Protein AF-A0A6A4LFA3-F1 (afdb_monomer)

Sequence (339 aa):
VVEGQLKLLSGRNQEDSSERALLRMGYGALGLQPNAHPVSSVSRGCQSGIAQRHGVMLREGSFLLLVARACVASGLLDVLRGRLDAGDLNNHESLVKAIKQVDVVISTTGKTSTDGSSPLLDQFKLIAAIKEAGNIKRFFPSEFGNDVDRVNAVEPAKTAYAMKAQLRRAIEAEGIPYTFVSSNYFAGYNLPHFGQPELSAPPREKAIILGDGNPKAVFVAEHDIGTYTIKAVDDPRTLNKILYMRPPKNMYSLNELVSLWEKKIGKTLERIYVPEDQVLKQIQESPIPIKITLAICHSVYVMGDQTNFEIEPSFGVEASELYPDVKYTTVDEYLDRFV

InterPro domains:
  IPR008030 NmrA-like domain [PF05368] (86-335)
  IPR036291 NAD(P)-binding domain superfamily [SSF51735] (86-303)
  IPR045312 Phenylcoumaran benzylic ether reductase-like [cd05259] (87-334)
  IPR050608 NmrA-type oxidoreductase, Isoflavone reductase subfamily [PTHR43349] (86-339)

Solvent-accessible surface area (backbone atoms only — not comparable to full-atom values): 20007 Å² total; per-residue (Å²): 143,79,90,85,84,89,83,89,83,90,78,91,81,92,81,89,58,85,52,82,67,82,55,78,80,64,92,46,32,73,95,76,72,99,74,76,73,82,85,83,75,84,92,78,87,85,84,84,45,66,89,79,59,72,44,78,54,82,57,96,73,81,50,51,44,43,43,30,40,87,75,85,84,82,91,70,82,82,63,54,86,78,68,70,63,79,51,43,86,90,36,60,69,39,33,22,60,32,51,60,72,29,35,33,44,38,40,56,50,33,67,53,50,99,81,76,54,55,41,67,61,52,48,55,50,49,52,56,26,49,60,73,42,67,55,61,69,27,36,28,61,63,55,70,16,68,50,53,90,55,62,80,44,44,71,59,33,32,61,59,30,51,55,51,41,52,49,52,53,52,41,56,75,68,69,52,42,26,34,45,40,23,38,34,38,46,29,86,76,32,62,38,27,67,73,40,88,90,47,87,47,61,72,87,58,55,42,74,29,51,30,91,14,66,34,38,36,37,47,32,38,62,62,46,52,30,40,55,53,59,64,42,64,84,37,73,88,38,58,71,19,33,40,32,48,68,52,78,79,23,59,37,19,53,56,52,48,49,53,54,46,24,63,71,69,75,45,86,56,51,76,45,70,39,50,56,73,56,50,54,48,48,30,71,73,41,55,88,64,60,14,42,55,46,17,47,42,40,21,29,36,56,65,10,38,71,58,74,66,82,84,45,80,91,54,26,47,50,42,51,77,77,41,70,84,64,85,66,71,38,53,70,68,58,53,62,81,74,107

Mean predicted aligned error: 11.58 Å

Organism: NCBI:txid262921

pLDDT: mean 75.2, std 29.02, range [20.23, 98.88]

Foldseek 3Di:
DDDDDDDDDDDDDDDDDDDADFPPLDPQDPPDDPDPDPPDDDDDDDDDDDDQAWQWQDDPFRWTKIFGADDDDDDDPPPRVPPAQHADLVDLVSLLSRLLRHAEIAGQHYQDDPPPDGSLVSVVSVLVSNLVNVRHPEYEHNAAAFQLVQWPFDPPLVVVSVSVVVSLVSCVVSVPWYFYEHEHAACCVQVQDVLDSPGRGHDDAEDEAEAPQPQKGFYFHPSLSVRLVVVLGPDPLRTQAYEYARDPLRIGGRVRSQVLLCVVVVHHYHYHYQHLVRLVVCLVPDDPPSSVSSRSCCRCRVVSSSNPDDDDSVHHDYSCVVCVVDPTQGSSNSNNVRD

Structure (mmCIF, N/CA/C/O backbone):
data_AF-A0A6A4LFA3-F1
#
_entry.id   AF-A0A6A4LFA3-F1
#
loop_
_atom_site.group_PDB
_atom_site.id
_atom_site.type_symbol
_atom_site.label_atom_id
_atom_site.label_alt_id
_atom_site.label_comp_id
_atom_site.label_asym_id
_atom_site.label_entity_id
_atom_site.label_seq_id
_atom_site.pdbx_PDB_ins_code
_atom_site.Cartn_x
_atom_site.Cartn_y
_atom_site.Cartn_z
_atom_site.occupancy
_atom_site.B_iso_or_equiv
_atom_site.auth_seq_id
_atom_site.auth_comp_id
_atom_site.auth_asym_id
_atom_site.auth_atom_id
_atom_site.pdbx_PDB_model_num
ATOM 1 N N . VAL A 1 1 ? 33.230 -42.253 -7.460 1.00 27.55 1 VAL A N 1
ATOM 2 C CA . VAL A 1 1 ? 32.943 -43.706 -7.443 1.00 27.55 1 VAL A CA 1
ATOM 3 C C . VAL A 1 1 ? 31.657 -43.857 -6.636 1.00 27.55 1 VAL A C 1
ATOM 5 O O . VAL A 1 1 ? 31.743 -43.662 -5.439 1.00 27.55 1 VAL A O 1
ATOM 8 N N . VAL A 1 2 ? 30.423 -44.011 -7.120 1.00 23.30 2 VAL A N 1
ATOM 9 C CA . VAL A 1 2 ? 29.738 -44.410 -8.373 1.00 23.30 2 VAL A CA 1
ATOM 10 C C . VAL A 1 2 ? 28.270 -43.944 -8.143 1.00 23.30 2 VAL A C 1
ATOM 12 O O . VAL A 1 2 ? 27.771 -44.121 -7.038 1.00 23.30 2 VAL A O 1
ATOM 15 N N . GLU A 1 3 ? 27.694 -43.024 -8.924 1.00 20.31 3 GLU A N 1
ATOM 16 C CA . GLU A 1 3 ? 26.716 -43.233 -10.025 1.00 20.31 3 GLU A CA 1
ATOM 17 C C . GLU A 1 3 ? 25.648 -44.341 -9.836 1.00 20.31 3 GLU A C 1
ATOM 19 O O . GLU A 1 3 ? 25.980 -45.499 -9.626 1.00 20.31 3 GLU A O 1
ATOM 24 N N . GLY A 1 4 ? 24.351 -44.021 -9.981 1.00 22.72 4 GLY A N 1
ATOM 25 C CA . GLY A 1 4 ? 23.268 -45.019 -9.948 1.00 22.72 4 GLY A CA 1
ATOM 26 C C . GLY A 1 4 ? 21.880 -44.466 -10.298 1.00 22.72 4 GLY A C 1
ATOM 27 O O . GLY A 1 4 ? 21.331 -43.655 -9.565 1.00 22.72 4 GLY A O 1
ATOM 28 N N . GLN A 1 5 ? 21.345 -44.905 -11.438 1.00 24.25 5 GLN A N 1
ATOM 29 C CA . GLN A 1 5 ? 20.240 -44.347 -12.231 1.00 24.25 5 GLN A CA 1
ATOM 30 C C . GLN A 1 5 ? 18.796 -44.428 -11.673 1.00 24.25 5 GLN A C 1
ATOM 32 O O . GLN A 1 5 ? 18.395 -45.377 -11.009 1.00 24.25 5 GLN A O 1
ATOM 37 N N . LEU A 1 6 ? 18.009 -43.430 -12.109 1.00 20.97 6 LEU A N 1
ATOM 38 C CA . LEU A 1 6 ? 16.574 -43.374 -12.460 1.00 20.97 6 LEU A CA 1
ATOM 39 C C . LEU A 1 6 ? 15.735 -44.672 -12.526 1.00 20.97 6 LEU A C 1
ATOM 41 O O . LEU A 1 6 ? 16.098 -45.640 -13.191 1.00 20.97 6 LEU A O 1
ATOM 45 N N . LYS A 1 7 ? 14.469 -44.552 -12.088 1.00 22.19 7 LYS A N 1
ATOM 46 C CA . LYS A 1 7 ? 13.306 -45.173 -12.751 1.00 22.19 7 LYS A CA 1
ATOM 47 C C . LYS A 1 7 ? 12.107 -44.213 -12.788 1.00 22.19 7 LYS A C 1
ATOM 49 O O . LYS A 1 7 ? 11.676 -43.705 -11.759 1.00 22.19 7 LYS A O 1
ATOM 54 N N . LEU A 1 8 ? 11.598 -43.985 -14.002 1.00 21.62 8 LEU A N 1
ATOM 55 C CA . LEU A 1 8 ? 10.348 -43.295 -14.332 1.00 21.62 8 LEU A CA 1
ATOM 56 C C . LEU A 1 8 ? 9.135 -44.187 -14.032 1.00 21.62 8 LEU A C 1
ATOM 58 O O . LEU A 1 8 ? 9.153 -45.370 -14.368 1.00 21.62 8 LEU A O 1
ATOM 62 N N . LEU A 1 9 ? 8.044 -43.591 -13.546 1.00 22.12 9 LEU A N 1
ATOM 63 C CA . LEU A 1 9 ? 6.689 -44.093 -13.773 1.00 22.12 9 LEU A CA 1
ATOM 64 C C . LEU A 1 9 ? 5.815 -42.936 -14.263 1.00 22.12 9 LEU A C 1
ATOM 66 O O . LEU A 1 9 ? 5.639 -41.926 -13.589 1.00 22.12 9 LEU A O 1
ATOM 70 N N . SER A 1 10 ? 5.323 -43.093 -15.487 1.00 24.16 10 SER A N 1
ATOM 71 C CA . SER A 1 10 ? 4.384 -42.211 -16.167 1.00 24.16 10 SER A CA 1
ATOM 72 C C . SER A 1 10 ? 2.952 -42.490 -15.711 1.00 24.16 10 SER A C 1
ATOM 74 O O . SER A 1 10 ? 2.501 -43.631 -15.796 1.00 24.16 10 SER A O 1
ATOM 76 N N . GLY A 1 11 ? 2.210 -41.449 -15.348 1.00 22.45 11 GLY A N 1
ATOM 77 C CA . GLY A 1 11 ? 0.755 -41.485 -15.227 1.00 22.45 11 GLY A CA 1
ATOM 78 C C . GLY A 1 11 ? 0.198 -40.116 -15.590 1.00 22.45 11 GLY A C 1
ATOM 79 O O . GLY A 1 11 ? 0.444 -39.146 -14.881 1.00 22.45 11 GLY A O 1
ATOM 80 N N . ARG A 1 12 ? -0.487 -40.024 -16.734 1.00 25.34 12 ARG A N 1
ATOM 81 C CA . ARG A 1 12 ? -1.277 -38.846 -17.111 1.00 25.34 12 ARG A CA 1
ATOM 82 C C . ARG A 1 12 ? -2.536 -38.839 -16.252 1.00 25.34 12 ARG A C 1
ATOM 84 O O . ARG A 1 12 ? -3.188 -39.871 -16.182 1.00 25.34 12 ARG A O 1
ATOM 91 N N . ASN A 1 13 ? -2.889 -37.686 -15.700 1.00 23.30 13 ASN A N 1
ATOM 92 C CA . ASN A 1 13 ? -4.274 -37.239 -15.614 1.00 23.30 13 ASN A CA 1
ATOM 93 C C . ASN A 1 13 ? -4.281 -35.710 -15.697 1.00 23.30 13 ASN A C 1
ATOM 95 O O . ASN A 1 13 ? -3.514 -35.023 -15.027 1.00 23.30 13 ASN A O 1
ATOM 99 N N . GLN A 1 14 ? -5.083 -35.231 -16.637 1.00 28.78 14 GLN A N 1
ATOM 100 C CA . GLN A 1 14 ? -5.402 -33.844 -16.929 1.00 28.78 14 GLN A CA 1
ATOM 101 C C . GLN A 1 14 ? -6.500 -33.433 -15.945 1.00 28.78 14 GLN A C 1
ATOM 103 O O . GLN A 1 14 ? -7.521 -34.106 -15.947 1.00 28.78 14 GLN A O 1
ATOM 108 N N . GLU A 1 15 ? -6.282 -32.402 -15.124 1.00 23.89 15 GLU A N 1
ATOM 109 C CA . GLU A 1 15 ? -7.276 -31.373 -14.759 1.00 23.89 15 GLU A CA 1
ATOM 110 C C . GLU A 1 15 ? -6.733 -30.413 -13.681 1.00 23.89 15 GLU A C 1
ATOM 112 O O . GLU A 1 15 ? -6.159 -30.833 -12.682 1.00 23.89 15 GLU A O 1
ATOM 117 N N . ASP A 1 16 ? -6.899 -29.123 -13.990 1.00 31.44 16 ASP A N 1
ATOM 118 C CA . ASP A 1 16 ? -6.945 -27.901 -13.171 1.00 31.44 16 ASP A CA 1
ATOM 119 C C . ASP A 1 16 ? -6.003 -27.741 -11.953 1.00 31.44 16 ASP A C 1
ATOM 121 O O . ASP A 1 16 ? -6.205 -28.320 -10.886 1.00 31.44 16 ASP A O 1
ATOM 125 N N . SER A 1 17 ? -4.996 -26.863 -12.066 1.00 24.67 17 SER A N 1
ATOM 126 C CA . SER A 1 17 ? -4.121 -26.501 -10.940 1.00 24.67 17 SER A CA 1
ATOM 127 C C . SER A 1 17 ? -3.660 -25.040 -11.008 1.00 24.67 17 SER A C 1
ATOM 129 O O . SER A 1 17 ? -2.864 -24.672 -11.863 1.00 24.67 17 SER A O 1
ATOM 131 N N . SER A 1 18 ? -4.133 -24.190 -10.093 1.00 24.69 18 SER A N 1
ATOM 132 C CA . SER A 1 18 ? -3.641 -22.818 -9.894 1.00 24.69 18 SER A CA 1
ATOM 133 C C . SER A 1 18 ? -2.424 -22.812 -8.958 1.00 24.69 18 SER A C 1
ATOM 135 O O . SER A 1 18 ? -2.550 -23.201 -7.794 1.00 24.69 18 SER A O 1
ATOM 137 N N . GLU A 1 19 ? -1.261 -22.351 -9.419 1.00 26.23 19 GLU A N 1
ATOM 138 C CA . GLU A 1 19 ? -0.040 -22.286 -8.602 1.00 26.23 19 GLU A CA 1
ATOM 139 C C . GLU A 1 19 ? 0.116 -20.939 -7.872 1.00 26.23 19 GLU A C 1
ATOM 141 O O . GLU A 1 19 ? -0.189 -19.871 -8.402 1.00 26.23 19 GLU A O 1
ATOM 146 N N . ARG A 1 20 ? 0.598 -21.001 -6.624 1.00 27.14 20 ARG A N 1
ATOM 147 C CA . ARG A 1 20 ? 0.843 -19.856 -5.735 1.00 27.14 20 ARG A CA 1
ATOM 148 C C . ARG A 1 20 ? 2.325 -19.482 -5.752 1.00 27.14 20 ARG A C 1
ATOM 150 O O . ARG A 1 20 ? 3.161 -20.265 -5.307 1.00 27.14 20 ARG A O 1
ATOM 157 N N . ALA A 1 21 ? 2.643 -18.261 -6.173 1.00 27.95 21 ALA A N 1
ATOM 158 C CA . ALA A 1 21 ? 3.968 -17.675 -5.999 1.00 27.95 21 ALA A CA 1
ATOM 159 C C . ALA A 1 21 ? 4.081 -17.054 -4.596 1.00 27.95 21 ALA A C 1
ATOM 161 O O . ALA A 1 21 ? 3.423 -16.064 -4.288 1.00 27.95 21 ALA A O 1
ATOM 162 N N . LEU A 1 22 ? 4.918 -17.629 -3.726 1.00 26.72 22 LEU A N 1
ATOM 163 C CA . LEU A 1 22 ? 5.222 -17.041 -2.421 1.00 26.72 22 LEU A CA 1
ATOM 164 C C . LEU A 1 22 ? 6.373 -16.033 -2.577 1.00 26.72 22 LEU A C 1
ATOM 166 O O . LEU A 1 22 ? 7.545 -16.381 -2.422 1.00 26.72 22 LEU A O 1
ATOM 170 N N . LEU A 1 23 ? 6.051 -14.771 -2.874 1.00 30.42 23 LEU A N 1
ATOM 171 C CA . LEU A 1 23 ? 6.974 -13.666 -2.613 1.00 30.42 23 LEU A CA 1
ATOM 172 C C . LEU A 1 23 ? 7.127 -13.565 -1.088 1.00 30.42 23 LEU A C 1
ATOM 174 O O . LEU A 1 23 ? 6.236 -13.069 -0.400 1.00 30.42 23 LEU A O 1
ATOM 178 N N . ARG A 1 24 ? 8.245 -14.046 -0.532 1.00 28.12 24 ARG A N 1
ATOM 179 C CA . ARG A 1 24 ? 8.623 -13.695 0.843 1.00 28.12 24 ARG A CA 1
ATOM 180 C C . ARG A 1 24 ? 9.059 -12.235 0.838 1.00 28.12 24 ARG A C 1
ATOM 182 O O . ARG A 1 24 ? 10.244 -11.962 0.702 1.00 28.12 24 ARG A O 1
ATOM 189 N N . MET A 1 25 ? 8.114 -11.310 1.002 1.00 30.00 25 MET A N 1
ATOM 190 C CA . MET A 1 25 ? 8.438 -9.965 1.474 1.00 30.00 25 MET A CA 1
ATOM 191 C C . MET A 1 25 ? 8.972 -10.122 2.899 1.00 30.00 25 MET A C 1
ATOM 193 O O . MET A 1 25 ? 8.217 -10.279 3.855 1.00 30.00 25 MET A O 1
ATOM 197 N N . GLY A 1 26 ? 10.293 -10.247 3.025 1.00 26.70 26 GLY A N 1
ATOM 198 C CA . GLY A 1 26 ? 10.943 -10.315 4.324 1.00 26.70 26 GLY A CA 1
ATOM 199 C C . GLY A 1 26 ? 10.730 -9.006 5.079 1.00 26.70 26 GLY A C 1
ATOM 200 O O . GLY A 1 26 ? 10.655 -7.946 4.463 1.00 26.70 26 GLY A O 1
ATOM 201 N N . TYR A 1 27 ? 10.702 -9.091 6.411 1.00 30.86 27 TYR A N 1
ATOM 202 C CA . TYR A 1 27 ? 10.805 -7.987 7.377 1.00 30.86 27 TYR A CA 1
ATOM 203 C C . TYR A 1 27 ? 12.153 -7.233 7.266 1.00 30.86 27 TYR A C 1
ATOM 205 O O . TYR A 1 27 ? 12.823 -6.943 8.255 1.00 30.86 27 TYR A O 1
ATOM 213 N N . GLY A 1 28 ? 12.606 -6.946 6.048 1.00 32.69 28 GLY A N 1
ATOM 214 C CA . GLY A 1 28 ? 13.766 -6.123 5.782 1.00 32.69 28 GLY A CA 1
ATOM 215 C C . GLY A 1 28 ? 13.420 -4.675 6.091 1.00 32.69 28 GLY A C 1
ATOM 216 O O . GLY A 1 28 ? 12.886 -3.968 5.244 1.00 32.69 28 GLY A O 1
ATOM 217 N N . ALA A 1 29 ? 13.765 -4.235 7.301 1.00 30.02 29 ALA A N 1
ATOM 218 C CA . ALA A 1 29 ? 13.953 -2.826 7.636 1.00 30.02 29 ALA A CA 1
ATOM 219 C C . ALA A 1 29 ? 12.695 -1.926 7.669 1.00 30.02 29 ALA A C 1
ATOM 221 O O . ALA A 1 29 ? 12.648 -0.859 7.049 1.00 30.02 29 ALA A O 1
ATOM 222 N N . LEU A 1 30 ? 11.724 -2.291 8.509 1.00 33.41 30 LEU A N 1
ATOM 223 C CA . LEU A 1 30 ? 11.017 -1.307 9.338 1.00 33.41 30 LEU A CA 1
ATOM 224 C C . LEU A 1 30 ? 11.455 -1.565 10.783 1.00 33.41 30 LEU A C 1
ATOM 226 O O . LEU A 1 30 ? 10.833 -2.353 11.485 1.00 33.41 30 LEU A O 1
ATOM 230 N N . GLY A 1 31 ? 12.596 -0.992 11.182 1.00 27.84 31 GLY A N 1
ATOM 231 C CA . GLY A 1 31 ? 13.232 -1.189 12.490 1.00 27.84 31 GLY A CA 1
ATOM 232 C C . GLY A 1 31 ? 12.391 -0.702 13.672 1.00 27.84 31 GLY A C 1
ATOM 233 O O . GLY A 1 31 ? 12.706 0.320 14.272 1.00 27.84 31 GLY A O 1
ATOM 234 N N . LEU A 1 32 ? 11.336 -1.444 14.003 1.00 32.53 32 LEU A N 1
ATOM 235 C CA . LEU A 1 32 ? 10.470 -1.237 15.154 1.00 32.53 32 LEU A CA 1
ATOM 236 C C . LEU A 1 32 ? 9.809 -2.553 15.574 1.00 32.53 32 LEU A C 1
ATOM 238 O O . LEU A 1 32 ? 8.679 -2.829 15.194 1.00 32.53 32 LEU A O 1
ATOM 242 N N . GLN A 1 33 ? 10.548 -3.372 16.318 1.00 27.41 33 GLN A N 1
ATOM 243 C CA . GLN A 1 33 ? 10.125 -4.070 17.543 1.00 27.41 33 GLN A CA 1
ATOM 244 C C . GLN A 1 33 ? 11.105 -5.232 17.816 1.00 27.41 33 GLN A C 1
ATOM 246 O O . GLN A 1 33 ? 11.255 -6.109 16.967 1.00 27.41 33 GLN A O 1
ATOM 251 N N . PRO A 1 34 ? 11.768 -5.286 18.989 1.00 23.91 34 PRO A N 1
ATOM 252 C CA . PRO A 1 34 ? 12.689 -6.376 19.332 1.00 23.91 34 PRO A CA 1
ATOM 253 C C . PRO A 1 34 ? 12.013 -7.731 19.607 1.00 23.91 34 PRO A C 1
ATOM 255 O O . PRO A 1 34 ? 12.709 -8.735 19.690 1.00 23.91 34 PRO A O 1
ATOM 258 N N . ASN A 1 35 ? 10.682 -7.779 19.765 1.00 26.33 35 ASN A N 1
ATOM 259 C CA . ASN A 1 35 ? 9.988 -8.909 20.402 1.00 26.33 35 ASN A CA 1
ATOM 260 C C . ASN A 1 35 ? 8.821 -9.499 19.587 1.00 26.33 35 ASN A C 1
ATOM 262 O O . ASN A 1 35 ? 7.879 -10.043 20.162 1.00 26.33 35 ASN A O 1
ATOM 266 N N . ALA A 1 36 ? 8.867 -9.449 18.253 1.00 27.58 36 ALA A N 1
ATOM 267 C CA . ALA A 1 36 ? 7.981 -10.291 17.451 1.00 27.58 36 ALA A CA 1
ATOM 268 C C . ALA A 1 36 ? 8.535 -11.728 17.440 1.00 27.58 36 ALA A C 1
ATOM 270 O O . ALA A 1 36 ? 9.441 -12.058 16.674 1.00 27.58 36 ALA A O 1
ATOM 271 N N . HIS A 1 37 ? 8.024 -12.586 18.327 1.00 23.45 37 HIS A N 1
ATOM 272 C CA . HIS A 1 37 ? 8.320 -14.017 18.278 1.00 23.45 37 HIS A CA 1
ATOM 273 C C . HIS A 1 37 ? 7.904 -14.598 16.914 1.00 23.45 37 HIS A C 1
ATOM 275 O O . HIS A 1 37 ? 6.839 -14.247 16.399 1.00 23.45 37 HIS A O 1
ATOM 281 N N . PRO A 1 38 ? 8.704 -15.504 16.319 1.00 23.48 38 PRO A N 1
ATOM 282 C CA . PRO A 1 38 ? 8.345 -16.142 15.064 1.00 23.48 38 PRO A CA 1
ATOM 283 C C . PRO A 1 38 ? 7.080 -16.973 15.281 1.00 23.48 38 PRO A C 1
ATOM 285 O O . PRO A 1 38 ? 7.100 -17.982 15.989 1.00 23.48 38 PRO A O 1
ATOM 288 N N . VAL A 1 39 ? 5.974 -16.563 14.660 1.00 23.41 39 VAL A N 1
ATOM 289 C CA . VAL A 1 39 ? 4.779 -17.402 14.564 1.00 23.41 39 VAL A CA 1
ATOM 290 C C . VAL A 1 39 ? 5.138 -18.584 13.669 1.00 23.41 39 VAL A C 1
ATOM 292 O O . VAL A 1 39 ? 5.098 -18.522 12.441 1.00 23.41 39 VAL A O 1
ATOM 295 N N . SER A 1 40 ? 5.562 -19.670 14.306 1.00 22.77 40 SER A N 1
ATOM 296 C CA . SER A 1 40 ? 5.723 -20.966 13.670 1.00 22.77 40 SER A CA 1
ATOM 297 C C . SER A 1 40 ? 4.332 -21.556 13.434 1.00 22.77 40 SER A C 1
ATOM 299 O O . SER A 1 40 ? 3.642 -21.955 14.365 1.00 22.77 40 SER A O 1
ATOM 301 N N . SER A 1 41 ? 3.886 -21.604 12.179 1.00 23.00 41 SER A N 1
ATOM 302 C CA . SER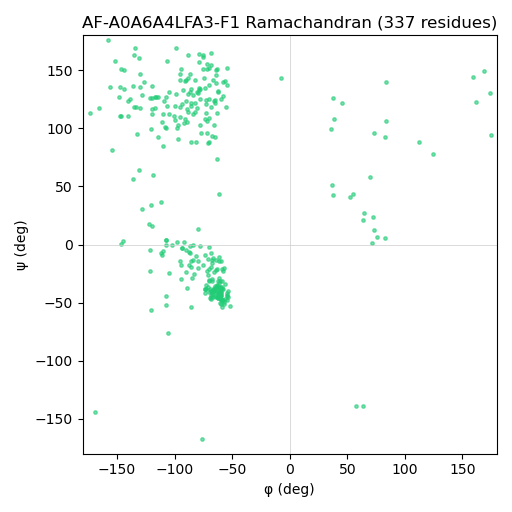 A 1 41 ? 2.740 -22.432 11.794 1.00 23.00 41 SER A CA 1
ATOM 303 C C . SER A 1 41 ? 3.060 -23.242 10.535 1.00 23.00 41 SER A C 1
ATOM 305 O O . SER A 1 41 ? 3.022 -22.777 9.404 1.00 23.00 41 SER A O 1
ATOM 307 N N . VAL A 1 42 ? 3.498 -24.471 10.815 1.00 22.45 42 VAL A N 1
ATOM 308 C CA . VAL A 1 42 ? 3.164 -25.743 10.159 1.00 22.45 42 VAL A CA 1
ATOM 309 C C . VAL A 1 42 ? 2.940 -25.715 8.641 1.00 22.45 42 VAL A C 1
ATOM 311 O O . VAL A 1 42 ? 1.835 -25.516 8.148 1.00 22.45 42 VAL A O 1
ATOM 314 N N . SER A 1 43 ? 3.977 -26.108 7.901 1.00 21.11 43 SER A N 1
ATOM 315 C CA . SER A 1 43 ? 3.844 -26.699 6.572 1.00 21.11 43 SER A CA 1
ATOM 316 C C . SER A 1 43 ? 3.710 -28.225 6.691 1.00 21.11 43 SER A C 1
ATOM 318 O O . SER A 1 43 ? 4.680 -28.943 6.933 1.00 21.11 43 SER A O 1
ATOM 320 N N . ARG A 1 44 ? 2.499 -28.755 6.494 1.00 20.23 44 ARG A N 1
ATOM 321 C CA . ARG A 1 44 ? 2.304 -30.158 6.097 1.00 20.23 44 ARG A CA 1
ATOM 322 C C . ARG A 1 44 ? 1.292 -30.240 4.963 1.00 20.23 44 ARG A C 1
ATOM 324 O O . ARG A 1 44 ? 0.127 -29.929 5.156 1.00 20.23 44 ARG A O 1
ATOM 331 N N . GLY A 1 45 ? 1.777 -30.750 3.832 1.00 20.73 45 GLY A N 1
ATOM 332 C CA . GLY A 1 45 ? 0.987 -31.449 2.823 1.00 20.73 45 GLY A CA 1
ATOM 333 C C . GLY A 1 45 ? 0.261 -30.571 1.808 1.00 20.73 45 GLY A C 1
ATOM 334 O O . GLY A 1 45 ? -0.794 -30.031 2.102 1.00 20.73 45 GLY A O 1
ATOM 335 N N . CYS A 1 46 ? 0.772 -30.535 0.577 1.00 20.86 46 CYS A N 1
ATOM 336 C CA . CYS A 1 46 ? 0.153 -31.195 -0.586 1.00 20.86 46 CYS A CA 1
ATOM 337 C C . CYS A 1 46 ? 0.644 -30.568 -1.901 1.00 20.86 46 CYS A C 1
ATOM 339 O O . CYS A 1 46 ? 0.966 -29.387 -1.971 1.00 20.86 46 CYS A O 1
ATOM 341 N N . GLN A 1 47 ? 0.798 -31.434 -2.902 1.00 25.53 47 GLN A N 1
ATOM 342 C CA . GLN A 1 47 ? 1.521 -31.238 -4.160 1.00 25.53 47 GLN A CA 1
ATOM 343 C C . GLN A 1 47 ? 0.642 -30.624 -5.273 1.00 25.53 47 GLN A C 1
ATOM 345 O O . GLN A 1 47 ? -0.576 -30.762 -5.213 1.00 25.53 47 GLN A O 1
ATOM 350 N N . SER A 1 48 ? 1.307 -30.097 -6.324 1.00 25.91 48 SER A N 1
ATOM 351 C CA . SER A 1 48 ? 0.821 -29.618 -7.655 1.00 25.91 48 SER A CA 1
ATOM 352 C C . SER A 1 48 ? 0.272 -28.173 -7.723 1.00 25.91 48 SER A C 1
ATOM 354 O O . SER A 1 48 ? -0.416 -27.762 -6.801 1.00 25.91 48 SER A O 1
ATOM 356 N N . GLY A 1 49 ? 0.505 -27.309 -8.733 1.00 22.78 49 GLY A N 1
ATOM 357 C CA . GLY A 1 49 ? 1.307 -27.284 -9.980 1.00 22.78 49 GLY A CA 1
ATOM 358 C C . GLY A 1 49 ? 0.915 -26.056 -10.869 1.00 22.78 49 GLY A C 1
ATOM 359 O O . GLY A 1 49 ? -0.234 -25.640 -10.795 1.00 22.78 49 GLY A O 1
ATOM 360 N N . ILE A 1 50 ? 1.867 -25.494 -11.653 1.00 23.42 50 ILE A N 1
ATOM 361 C CA . ILE A 1 50 ? 1.947 -24.355 -12.646 1.00 23.42 50 ILE A CA 1
ATOM 362 C C . ILE A 1 50 ? 3.044 -23.286 -12.320 1.00 23.42 50 ILE A C 1
ATOM 364 O O . ILE A 1 50 ? 2.761 -22.181 -11.871 1.00 23.42 50 ILE A O 1
ATOM 368 N N . ALA A 1 51 ? 4.320 -23.590 -12.607 1.00 26.77 51 ALA A N 1
ATOM 369 C CA . ALA A 1 51 ? 5.498 -22.777 -12.238 1.00 26.77 51 ALA A CA 1
ATOM 370 C C . ALA A 1 51 ? 5.663 -21.441 -12.982 1.00 26.77 51 ALA A C 1
ATOM 372 O O . ALA A 1 51 ? 6.120 -21.411 -14.128 1.00 26.77 51 ALA A O 1
ATOM 373 N N . GLN A 1 52 ? 5.445 -20.327 -12.273 1.00 30.45 52 GLN A N 1
ATOM 374 C CA . GLN A 1 52 ? 6.051 -19.030 -12.599 1.00 30.45 52 GLN A CA 1
ATOM 375 C C . GLN A 1 52 ? 7.504 -18.968 -12.088 1.00 30.45 52 GLN A C 1
ATOM 377 O O . GLN A 1 52 ? 7.809 -19.312 -10.942 1.00 30.45 52 GLN A O 1
ATOM 382 N N . ARG A 1 53 ? 8.430 -18.558 -12.962 1.00 32.78 53 ARG A N 1
ATOM 383 C CA . ARG A 1 53 ? 9.883 -18.619 -12.733 1.00 32.78 53 ARG A CA 1
ATOM 384 C C . ARG A 1 53 ? 10.397 -17.354 -12.059 1.00 32.78 53 ARG A C 1
ATOM 386 O O . ARG A 1 53 ? 10.401 -16.288 -12.663 1.00 32.78 53 ARG A O 1
ATOM 393 N N . HIS A 1 54 ? 10.917 -17.491 -10.846 1.00 38.03 54 HIS A N 1
ATOM 394 C CA . HIS A 1 54 ? 11.467 -16.376 -10.081 1.00 38.03 54 HIS A CA 1
ATOM 395 C C . HIS A 1 54 ? 12.947 -16.632 -9.770 1.00 38.03 54 HIS A C 1
ATOM 397 O O . HIS A 1 54 ? 13.298 -17.683 -9.235 1.00 38.03 54 HIS A O 1
ATOM 403 N N . GLY A 1 55 ? 13.818 -15.684 -10.125 1.00 30.55 55 GLY A N 1
ATOM 404 C CA . GLY A 1 55 ? 15.186 -15.617 -9.620 1.00 30.55 55 GLY A CA 1
ATOM 405 C C . GLY A 1 55 ? 15.197 -14.805 -8.327 1.00 30.55 55 GLY A C 1
ATOM 406 O O . GLY A 1 55 ? 14.631 -13.715 -8.271 1.00 30.55 55 GLY A O 1
ATOM 407 N N . VAL A 1 56 ? 15.805 -15.339 -7.268 1.00 31.27 56 VAL A N 1
ATOM 408 C CA . VAL A 1 56 ? 15.950 -14.636 -5.985 1.00 31.27 56 VAL A CA 1
ATOM 409 C C . VAL A 1 56 ? 17.407 -14.217 -5.843 1.00 31.27 56 VAL A C 1
ATOM 411 O O . VAL A 1 56 ? 18.288 -15.076 -5.816 1.00 31.27 56 VAL A O 1
ATOM 414 N N . MET A 1 57 ? 17.662 -12.912 -5.746 1.00 29.73 57 MET A N 1
ATOM 415 C CA . MET A 1 57 ? 18.969 -12.397 -5.348 1.00 29.73 57 MET A CA 1
ATOM 416 C C . MET A 1 57 ? 19.060 -12.478 -3.819 1.00 29.73 57 MET A C 1
ATOM 418 O O . MET A 1 57 ? 18.259 -11.860 -3.121 1.00 29.73 57 MET A O 1
ATOM 422 N N . LEU A 1 58 ? 19.996 -13.270 -3.288 1.00 26.64 58 LEU A N 1
ATOM 423 C CA . LEU A 1 58 ? 20.293 -13.327 -1.854 1.00 26.64 58 LEU A CA 1
ATOM 424 C C . LEU A 1 58 ? 21.731 -12.858 -1.630 1.00 26.64 58 LEU A C 1
ATOM 426 O O . LEU A 1 58 ? 22.672 -13.511 -2.076 1.00 26.64 58 LEU A O 1
ATOM 430 N N . ARG A 1 59 ? 21.897 -11.761 -0.891 1.00 28.36 59 ARG A N 1
ATOM 431 C CA . ARG A 1 59 ? 23.119 -11.478 -0.134 1.00 28.36 59 ARG A CA 1
ATOM 432 C C . ARG A 1 59 ? 22.721 -11.368 1.335 1.00 28.36 59 ARG A C 1
ATOM 434 O O . ARG A 1 59 ? 21.692 -10.771 1.649 1.00 28.36 59 ARG A O 1
ATOM 441 N N . GLU A 1 60 ? 23.501 -11.977 2.224 1.00 23.50 60 GLU A N 1
ATOM 442 C CA . GLU A 1 60 ? 23.383 -11.740 3.664 1.00 23.50 60 GLU A CA 1
ATOM 443 C C . GLU A 1 60 ? 23.524 -10.234 3.927 1.00 23.50 60 GLU A C 1
ATOM 445 O O . GLU A 1 60 ? 24.535 -9.629 3.572 1.00 23.50 60 GLU A O 1
ATOM 450 N N . GLY A 1 61 ? 22.473 -9.630 4.489 1.00 25.34 61 GLY A N 1
ATOM 451 C CA . GLY A 1 61 ? 22.350 -8.183 4.676 1.00 25.34 61 GLY A CA 1
ATOM 452 C C . GLY A 1 61 ? 21.257 -7.562 3.800 1.00 25.34 61 GLY A C 1
ATOM 453 O O . GLY A 1 61 ? 21.511 -7.120 2.690 1.00 25.34 61 GLY A O 1
ATOM 454 N N . SER A 1 62 ? 20.031 -7.536 4.326 1.00 29.33 62 SER A N 1
ATOM 455 C CA . SER A 1 62 ? 18.963 -6.544 4.091 1.00 29.33 62 SER A CA 1
ATOM 456 C C . SER A 1 62 ? 18.739 -5.932 2.692 1.00 29.33 62 SER A C 1
ATOM 458 O O . SER A 1 62 ? 18.410 -4.752 2.616 1.00 29.33 62 SER A O 1
ATOM 460 N N . PHE A 1 63 ? 18.785 -6.697 1.597 1.00 31.23 63 PHE A N 1
ATOM 461 C CA . PHE A 1 63 ? 18.244 -6.246 0.305 1.00 31.23 63 PHE A CA 1
ATOM 462 C C . PHE A 1 63 ? 17.531 -7.393 -0.412 1.00 31.23 63 PHE A C 1
ATOM 464 O O . PHE A 1 63 ? 18.166 -8.343 -0.863 1.00 31.23 63 PHE A O 1
ATOM 471 N N . LEU A 1 64 ? 16.202 -7.312 -0.523 1.00 34.41 64 LEU A N 1
ATOM 472 C CA . LEU A 1 64 ? 15.432 -8.204 -1.385 1.00 34.41 64 LEU A CA 1
ATOM 473 C C . LEU A 1 64 ? 15.163 -7.475 -2.710 1.00 34.41 64 LEU A C 1
ATOM 475 O O . LEU A 1 64 ? 14.289 -6.612 -2.812 1.00 34.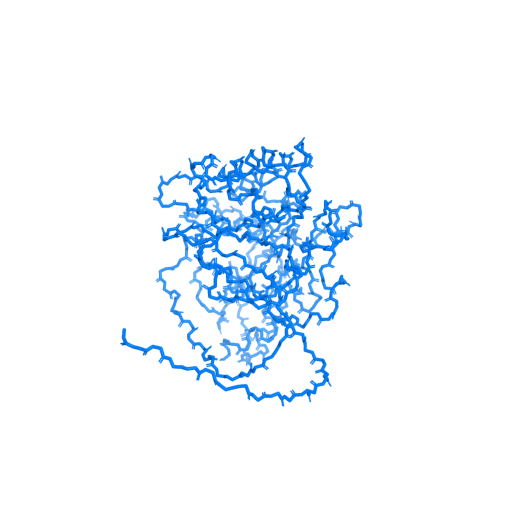41 64 LEU A O 1
ATOM 479 N N . LEU A 1 65 ? 15.965 -7.807 -3.720 1.00 39.25 65 LEU A N 1
ATOM 480 C CA . LEU A 1 65 ? 15.684 -7.513 -5.121 1.00 39.25 65 LEU A CA 1
ATOM 481 C C . LEU A 1 65 ? 15.157 -8.813 -5.734 1.00 39.25 65 LEU A C 1
ATOM 483 O O . LEU A 1 65 ? 15.907 -9.787 -5.853 1.00 39.25 65 LEU A O 1
ATOM 487 N N . LEU A 1 66 ? 13.867 -8.860 -6.079 1.00 46.12 66 LEU A N 1
ATOM 488 C CA . LEU A 1 66 ? 13.346 -9.991 -6.839 1.00 46.12 66 LEU A CA 1
ATOM 489 C C . LEU A 1 66 ? 13.530 -9.675 -8.320 1.00 46.12 66 LEU A C 1
ATOM 491 O O . LEU A 1 66 ? 12.926 -8.747 -8.860 1.00 46.12 66 LEU A O 1
ATOM 495 N N . VAL A 1 67 ? 14.392 -10.453 -8.966 1.00 39.91 67 VAL A N 1
ATOM 496 C CA . VAL A 1 67 ? 14.689 -10.301 -10.384 1.00 39.91 67 VAL A CA 1
ATOM 497 C C . VAL A 1 67 ? 14.041 -11.480 -11.109 1.00 39.91 67 VAL A C 1
ATOM 499 O O . VAL A 1 67 ? 14.528 -12.613 -11.063 1.00 39.91 67 VAL A O 1
ATOM 502 N N . ALA A 1 68 ? 12.878 -11.244 -11.714 1.00 35.81 68 ALA A N 1
ATOM 503 C CA . ALA A 1 68 ? 12.098 -12.292 -12.363 1.00 35.81 68 ALA A CA 1
ATOM 504 C C . ALA A 1 68 ? 12.457 -12.390 -13.853 1.00 35.81 68 ALA A C 1
ATOM 506 O O . ALA A 1 68 ? 12.522 -11.389 -14.567 1.00 35.81 68 ALA A O 1
ATOM 507 N N . ARG A 1 69 ? 12.680 -13.618 -14.334 1.00 31.56 69 ARG A N 1
ATOM 508 C CA . ARG A 1 69 ? 12.919 -13.909 -15.751 1.00 31.56 69 ARG A CA 1
ATOM 509 C C . ARG A 1 69 ? 11.653 -14.537 -16.325 1.00 31.56 69 ARG A C 1
ATOM 511 O O . ARG A 1 69 ? 11.317 -15.665 -15.961 1.00 31.56 69 ARG A O 1
ATOM 518 N N . ALA A 1 70 ? 10.965 -13.839 -17.222 1.00 27.45 70 ALA A N 1
ATOM 519 C CA . ALA A 1 70 ? 9.796 -14.388 -17.897 1.00 27.45 70 ALA A CA 1
ATOM 520 C C . ALA A 1 70 ? 10.275 -15.337 -19.008 1.00 27.45 70 ALA A C 1
ATOM 522 O O . ALA A 1 70 ? 10.754 -14.909 -20.054 1.00 27.45 70 ALA A O 1
ATOM 523 N N . CYS A 1 71 ? 10.207 -16.655 -18.794 1.00 24.25 71 CYS A N 1
ATOM 524 C CA . CYS A 1 71 ? 10.460 -17.611 -19.873 1.00 24.25 71 CYS A CA 1
ATOM 525 C C . CYS A 1 71 ? 9.612 -18.881 -19.718 1.00 24.25 71 CYS A C 1
ATOM 527 O O . CYS A 1 71 ? 9.497 -19.438 -18.630 1.00 24.25 71 CYS A O 1
ATOM 529 N N . VAL A 1 72 ? 9.034 -19.330 -20.829 1.00 27.33 72 VAL A N 1
ATOM 530 C CA . VAL A 1 72 ? 8.208 -20.535 -21.007 1.00 27.33 72 VAL A CA 1
ATOM 531 C C . VAL A 1 72 ? 9.090 -21.812 -21.005 1.00 27.33 72 VAL A C 1
ATOM 533 O O . VAL A 1 72 ? 10.300 -21.736 -21.213 1.00 27.33 72 VAL A O 1
ATOM 536 N N . ALA A 1 73 ? 8.479 -22.985 -20.764 1.00 22.83 73 ALA A N 1
ATOM 537 C CA . ALA A 1 73 ? 8.974 -24.370 -20.990 1.00 22.83 73 ALA A CA 1
ATOM 538 C C . ALA A 1 73 ? 9.897 -25.061 -19.948 1.00 22.83 73 ALA A C 1
ATOM 540 O O . ALA A 1 73 ? 11.112 -24.880 -19.953 1.00 22.83 73 ALA A O 1
ATOM 541 N N . SER A 1 74 ? 9.271 -25.802 -19.017 1.00 26.83 74 SER A N 1
ATOM 542 C CA . SER A 1 74 ? 9.759 -26.946 -18.202 1.00 26.83 74 SER A CA 1
ATOM 543 C C . SER A 1 74 ? 11.137 -26.937 -17.496 1.00 26.83 74 SER A C 1
ATOM 545 O O . SER A 1 74 ? 12.177 -26.966 -18.140 1.00 26.83 74 SER A O 1
ATOM 547 N N . GLY A 1 75 ? 11.089 -27.102 -16.162 1.00 26.55 75 GLY A N 1
ATOM 548 C CA . GLY A 1 75 ? 11.961 -27.984 -15.361 1.00 26.55 75 GLY A CA 1
ATOM 549 C C . GLY A 1 75 ? 13.422 -27.583 -15.138 1.00 26.55 75 GLY A C 1
ATOM 550 O O . GLY A 1 75 ? 14.251 -27.937 -15.961 1.00 26.55 75 GLY A O 1
ATOM 551 N N . LEU A 1 76 ? 13.736 -26.942 -13.995 1.00 27.00 76 LEU A N 1
ATOM 552 C CA . LEU A 1 76 ? 15.048 -26.973 -13.305 1.00 27.00 76 LEU A CA 1
ATOM 553 C C . LEU A 1 76 ? 15.049 -26.007 -12.093 1.00 27.00 76 LEU A C 1
ATOM 555 O O . LEU A 1 76 ? 15.314 -24.817 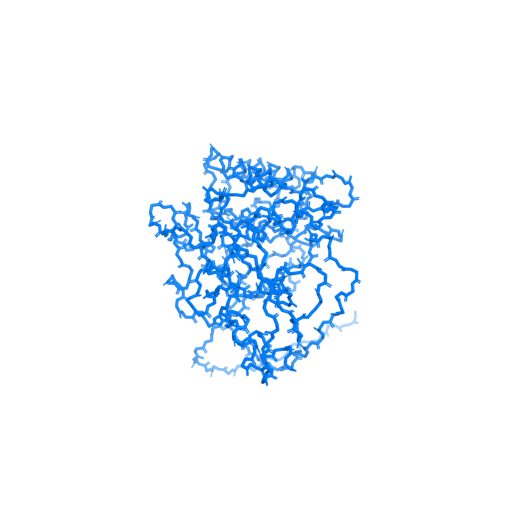-12.248 1.00 27.00 76 LEU A O 1
ATOM 559 N N . LEU A 1 77 ? 14.755 -26.489 -10.880 1.00 29.33 77 LEU A N 1
ATOM 560 C CA . LEU A 1 77 ? 14.851 -25.674 -9.650 1.00 29.33 77 LEU A CA 1
ATOM 561 C C . LEU A 1 77 ? 16.275 -25.660 -9.061 1.00 29.33 77 LEU A C 1
ATOM 563 O O . LEU A 1 77 ? 16.699 -24.643 -8.517 1.00 29.33 77 LEU A O 1
ATOM 567 N N . ASP A 1 78 ? 17.065 -26.716 -9.273 1.00 29.38 78 ASP A N 1
ATOM 568 C CA . ASP A 1 78 ? 18.424 -26.808 -8.715 1.00 29.38 78 ASP A CA 1
ATOM 569 C C . ASP A 1 78 ? 19.504 -26.112 -9.562 1.00 29.38 78 ASP A C 1
ATOM 571 O O . ASP A 1 78 ? 20.599 -25.841 -9.078 1.00 29.38 78 ASP A O 1
ATOM 575 N N . VAL A 1 79 ? 19.203 -25.743 -10.812 1.00 29.80 79 VAL A N 1
ATOM 576 C CA . VAL A 1 79 ? 20.192 -25.151 -11.739 1.00 29.80 79 VAL A CA 1
ATOM 577 C C . VAL A 1 79 ? 20.177 -23.618 -11.746 1.00 29.80 79 VAL A C 1
ATOM 579 O O . VAL A 1 79 ? 21.124 -22.992 -12.219 1.00 29.80 79 VAL A O 1
ATOM 582 N N . LEU A 1 80 ? 19.145 -22.978 -11.184 1.00 31.91 80 LEU A N 1
ATOM 583 C CA . LEU A 1 80 ? 19.036 -21.512 -11.165 1.00 31.91 80 LEU A CA 1
ATOM 584 C C . LEU A 1 80 ? 19.757 -20.841 -9.990 1.00 31.91 80 LEU A C 1
ATOM 586 O O . LEU A 1 80 ? 20.116 -19.673 -10.116 1.00 31.91 80 LEU A O 1
ATOM 590 N N . ARG A 1 81 ? 20.075 -21.572 -8.909 1.00 35.59 81 ARG A N 1
ATOM 591 C CA . ARG A 1 81 ? 20.928 -21.050 -7.820 1.00 35.59 81 ARG A CA 1
ATOM 592 C C . ARG A 1 81 ? 22.334 -20.642 -8.288 1.00 35.59 81 ARG A C 1
ATOM 594 O O . ARG A 1 81 ? 23.014 -19.939 -7.556 1.00 35.59 81 ARG A O 1
ATOM 601 N N . GLY A 1 82 ? 22.755 -21.051 -9.489 1.00 34.75 82 GLY A N 1
ATOM 602 C CA . GLY A 1 82 ? 24.073 -20.745 -10.056 1.00 34.75 82 GLY A CA 1
ATOM 603 C C . GLY A 1 82 ? 24.067 -20.013 -11.403 1.00 34.75 82 GLY A C 1
ATOM 604 O O . GLY A 1 82 ? 25.071 -20.089 -12.103 1.00 34.75 82 GLY A O 1
ATOM 605 N N . ARG A 1 83 ? 22.961 -19.373 -11.825 1.00 45.22 83 ARG A N 1
ATOM 606 C CA . ARG A 1 83 ? 22.838 -18.795 -13.188 1.00 45.22 83 ARG A CA 1
ATOM 607 C C . ARG A 1 83 ? 22.556 -17.295 -13.287 1.00 45.22 83 ARG A C 1
ATOM 609 O O . ARG A 1 83 ? 22.526 -16.803 -14.409 1.00 45.22 83 ARG A O 1
ATOM 616 N N . LEU A 1 84 ? 22.333 -16.590 -12.180 1.00 51.91 84 LEU A N 1
ATOM 617 C CA . LEU A 1 84 ? 22.274 -15.127 -12.183 1.00 51.91 84 LEU A CA 1
ATOM 618 C C . LEU A 1 84 ? 23.567 -14.595 -11.586 1.00 51.91 84 LEU A C 1
ATOM 620 O O . LEU A 1 84 ? 23.985 -15.050 -10.519 1.00 51.91 84 LEU A O 1
ATOM 624 N N . ASP A 1 85 ? 24.189 -13.638 -12.267 1.00 55.50 85 ASP A N 1
ATOM 625 C CA . ASP A 1 85 ? 25.266 -12.881 -11.643 1.00 55.50 85 ASP A CA 1
ATOM 626 C C . ASP A 1 85 ? 24.703 -12.114 -10.444 1.00 55.50 85 ASP A C 1
ATOM 628 O O . ASP A 1 85 ? 23.659 -11.464 -10.541 1.00 55.50 85 ASP A O 1
ATOM 632 N N . ALA A 1 86 ? 25.391 -12.194 -9.306 1.00 58.44 86 ALA A N 1
ATOM 633 C CA . ALA A 1 86 ? 25.055 -11.368 -8.160 1.00 58.44 86 ALA A CA 1
ATOM 634 C C . ALA A 1 86 ? 25.303 -9.895 -8.518 1.00 58.44 86 ALA A C 1
ATOM 636 O O . ALA A 1 86 ? 26.421 -9.521 -8.876 1.00 58.44 86 ALA A O 1
ATOM 637 N N . GLY A 1 87 ? 24.260 -9.071 -8.422 1.00 58.59 87 GLY A N 1
ATOM 638 C CA . GLY A 1 87 ? 24.381 -7.618 -8.473 1.00 58.59 87 GLY A CA 1
ATOM 639 C C . GLY A 1 87 ? 24.574 -7.053 -7.069 1.00 58.59 87 GLY A C 1
ATOM 640 O O . GLY A 1 87 ? 23.954 -7.516 -6.113 1.00 58.59 87 GLY A O 1
ATOM 641 N N . ASP A 1 88 ? 25.416 -6.040 -6.930 1.00 64.81 88 ASP A N 1
ATOM 642 C CA . ASP A 1 88 ? 25.504 -5.210 -5.731 1.00 64.81 88 ASP A CA 1
ATOM 643 C C . ASP A 1 88 ? 24.895 -3.842 -6.058 1.00 64.81 88 ASP A C 1
ATOM 645 O O . ASP A 1 88 ? 25.286 -3.201 -7.032 1.00 64.81 88 ASP A O 1
ATOM 649 N N . LEU A 1 89 ? 23.938 -3.380 -5.247 1.00 69.56 89 LEU A N 1
ATOM 650 C CA . LEU A 1 89 ? 23.312 -2.062 -5.414 1.00 69.56 89 LEU A CA 1
ATOM 651 C C . LEU A 1 89 ? 24.329 -0.912 -5.372 1.00 69.56 89 LEU A C 1
ATOM 653 O O . LEU A 1 89 ? 24.067 0.157 -5.917 1.00 69.56 89 LEU A O 1
ATOM 657 N N . ASN A 1 90 ? 25.490 -1.125 -4.751 1.00 73.44 90 ASN A N 1
ATOM 658 C CA . ASN A 1 90 ? 26.580 -0.156 -4.688 1.00 73.44 90 ASN A CA 1
ATOM 659 C C . ASN A 1 90 ? 27.626 -0.330 -5.800 1.00 73.44 90 ASN A C 1
ATOM 661 O O . ASN A 1 90 ? 28.541 0.486 -5.896 1.00 73.44 90 ASN A O 1
ATOM 665 N N . ASN A 1 91 ? 27.496 -1.349 -6.656 1.00 78.88 91 ASN A N 1
ATOM 666 C CA . ASN A 1 91 ? 28.349 -1.555 -7.824 1.00 78.88 91 ASN A CA 1
ATOM 667 C C . ASN A 1 91 ? 27.499 -1.563 -9.103 1.00 78.88 91 ASN A C 1
ATOM 669 O O . ASN A 1 91 ? 26.906 -2.577 -9.483 1.00 78.88 91 ASN A O 1
ATOM 673 N N . HIS A 1 92 ? 27.498 -0.420 -9.789 1.00 84.31 92 HIS A N 1
ATOM 674 C CA . HIS A 1 92 ? 26.705 -0.177 -10.994 1.00 84.31 92 HIS A CA 1
ATOM 675 C C . HIS A 1 92 ? 26.935 -1.214 -12.105 1.00 84.31 92 HIS A C 1
ATOM 677 O O . HIS A 1 92 ? 25.968 -1.728 -12.658 1.00 84.31 92 HIS A O 1
ATOM 683 N N . GLU A 1 93 ? 28.186 -1.591 -12.392 1.00 87.50 93 GLU A N 1
ATOM 684 C CA . GLU A 1 93 ? 28.506 -2.565 -13.449 1.00 87.50 93 GLU A CA 1
ATOM 685 C C . GLU A 1 93 ? 27.896 -3.942 -13.148 1.00 87.50 93 GLU A C 1
ATOM 687 O O . GLU A 1 93 ? 27.263 -4.561 -14.009 1.00 87.50 93 GLU A O 1
ATOM 692 N N . SER A 1 94 ? 28.024 -4.401 -11.898 1.00 79.88 94 SER A N 1
ATOM 693 C CA . SER A 1 94 ? 27.423 -5.667 -11.464 1.00 79.88 94 SER A CA 1
ATOM 694 C C . SER A 1 94 ? 25.893 -5.634 -11.554 1.00 79.88 94 SER A C 1
ATOM 696 O O . SER A 1 94 ? 25.269 -6.620 -11.953 1.00 79.88 94 SER A O 1
ATOM 698 N N . LEU A 1 95 ? 25.2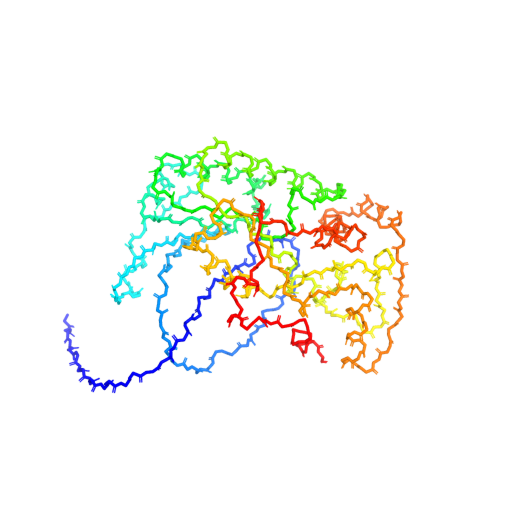91 -4.481 -11.245 1.00 80.38 95 LEU A N 1
ATOM 699 C CA . LEU A 1 95 ? 23.850 -4.278 -11.279 1.00 80.38 95 LEU A CA 1
ATOM 700 C C . LEU A 1 95 ? 23.324 -4.303 -12.719 1.00 80.38 95 LEU A C 1
ATOM 702 O O . LEU A 1 95 ? 22.379 -5.034 -13.008 1.00 80.38 95 LEU A O 1
ATOM 706 N N . VAL A 1 96 ? 23.980 -3.600 -13.648 1.00 85.62 96 VAL A N 1
ATOM 707 C CA . VAL A 1 96 ? 23.657 -3.642 -15.085 1.00 85.62 96 VAL A CA 1
ATOM 708 C C . VAL A 1 96 ? 23.797 -5.063 -15.636 1.00 85.62 96 VAL A C 1
ATOM 710 O O . VAL A 1 96 ? 22.916 -5.532 -16.362 1.00 85.62 96 VAL A O 1
ATOM 713 N N . LYS A 1 97 ? 24.868 -5.785 -15.274 1.00 81.75 97 LYS A N 1
ATOM 714 C CA . LYS A 1 97 ? 25.086 -7.177 -15.706 1.00 81.75 97 LYS A CA 1
ATOM 715 C C . LYS A 1 97 ? 23.956 -8.102 -15.247 1.00 81.75 97 LYS A C 1
ATOM 717 O O . LYS A 1 97 ? 23.510 -8.944 -16.028 1.00 81.75 97 LYS A O 1
ATOM 722 N N . ALA A 1 98 ? 23.482 -7.941 -14.013 1.00 79.19 98 ALA A N 1
ATOM 723 C CA . ALA A 1 98 ? 22.355 -8.703 -13.481 1.00 79.19 98 ALA A CA 1
ATOM 724 C C . ALA A 1 98 ? 21.031 -8.329 -14.179 1.00 79.19 98 ALA A C 1
ATOM 726 O O . ALA A 1 98 ? 20.281 -9.208 -14.603 1.00 79.19 98 ALA A O 1
ATOM 727 N N . ILE A 1 99 ? 20.769 -7.032 -14.371 1.00 82.69 99 ILE A N 1
ATOM 728 C CA . ILE A 1 99 ? 19.549 -6.517 -15.016 1.00 82.69 99 ILE A CA 1
ATOM 729 C C . ILE A 1 99 ? 19.442 -6.976 -16.480 1.00 82.69 99 ILE A C 1
ATOM 731 O O . ILE A 1 99 ? 18.353 -7.326 -16.936 1.00 82.69 99 ILE A O 1
ATOM 735 N N . LYS A 1 100 ? 20.559 -7.087 -17.210 1.00 85.44 100 LYS A N 1
ATOM 736 C CA . LYS A 1 100 ? 20.583 -7.612 -18.593 1.00 85.44 100 LYS A CA 1
ATOM 737 C C . LYS A 1 100 ? 20.102 -9.062 -18.734 1.00 85.44 100 LYS A C 1
ATOM 739 O O . LYS A 1 100 ? 19.848 -9.517 -19.846 1.00 85.44 100 LYS A O 1
ATOM 744 N N . GLN A 1 101 ? 19.982 -9.808 -17.635 1.00 81.81 101 GLN A N 1
ATOM 745 C CA . GLN A 1 101 ? 19.600 -11.226 -17.649 1.00 81.81 101 GLN A CA 1
ATOM 746 C C . GLN A 1 101 ? 18.097 -11.460 -17.459 1.00 81.81 101 GLN A C 1
ATOM 748 O O . GLN A 1 101 ? 17.651 -12.613 -17.498 1.00 81.81 101 GLN A O 1
ATOM 753 N N . VAL A 1 102 ? 17.321 -10.396 -17.251 1.00 80.44 102 VAL A N 1
ATOM 754 C CA . VAL A 1 102 ? 15.909 -10.468 -16.863 1.00 80.44 102 VAL A CA 1
ATOM 755 C C . VAL A 1 102 ? 15.032 -9.521 -17.667 1.00 80.44 102 VAL A C 1
ATOM 757 O O . VAL A 1 102 ? 15.521 -8.659 -18.381 1.00 80.44 102 VAL A O 1
ATOM 760 N N . ASP A 1 103 ? 13.722 -9.673 -17.542 1.00 82.75 103 ASP A N 1
ATOM 761 C CA . ASP A 1 103 ? 12.757 -8.806 -18.217 1.00 82.75 103 ASP A CA 1
ATOM 762 C C . ASP A 1 103 ? 12.108 -7.813 -17.249 1.00 82.75 103 ASP A C 1
ATOM 764 O O . ASP A 1 103 ? 11.621 -6.764 -17.665 1.00 82.75 103 ASP A O 1
ATOM 768 N N . VAL A 1 104 ? 12.078 -8.148 -15.957 1.00 86.06 104 VAL A N 1
ATOM 769 C CA . VAL A 1 104 ? 11.329 -7.415 -14.938 1.00 86.06 104 VAL A CA 1
ATOM 770 C C . VAL A 1 104 ? 12.179 -7.253 -13.689 1.00 86.06 104 VAL A C 1
ATOM 772 O O . VAL A 1 104 ? 12.817 -8.200 -13.220 1.00 86.06 104 VAL A O 1
ATOM 775 N N . VAL A 1 105 ? 12.147 -6.048 -13.126 1.00 85.12 105 VAL A N 1
ATOM 776 C CA . VAL A 1 105 ? 12.804 -5.724 -11.859 1.00 85.12 105 VAL A CA 1
ATOM 777 C C . VAL A 1 105 ? 11.739 -5.376 -10.825 1.00 85.12 105 VAL A C 1
ATOM 779 O O . VAL A 1 105 ? 10.914 -4.496 -11.066 1.00 85.12 105 VAL A O 1
ATOM 782 N N . ILE A 1 106 ? 11.765 -6.041 -9.667 1.00 86.00 106 ILE A N 1
ATOM 783 C CA . ILE A 1 106 ? 10.910 -5.716 -8.521 1.00 86.00 106 ILE A CA 1
ATOM 784 C C . ILE A 1 106 ? 11.797 -5.344 -7.335 1.00 86.00 106 ILE A C 1
ATOM 786 O O . ILE A 1 106 ? 12.512 -6.179 -6.774 1.00 86.00 106 ILE A O 1
ATOM 790 N N . SER A 1 107 ? 11.747 -4.072 -6.954 1.00 84.50 107 SER A N 1
ATOM 791 C CA . SER A 1 107 ? 12.442 -3.532 -5.793 1.00 84.50 107 SER A CA 1
ATOM 792 C C . SER A 1 107 ? 11.554 -3.635 -4.559 1.00 84.50 107 SER A C 1
ATOM 794 O O . SER A 1 107 ? 10.456 -3.087 -4.529 1.00 84.50 107 SER A O 1
ATOM 796 N N . THR A 1 108 ? 12.054 -4.296 -3.517 1.00 78.5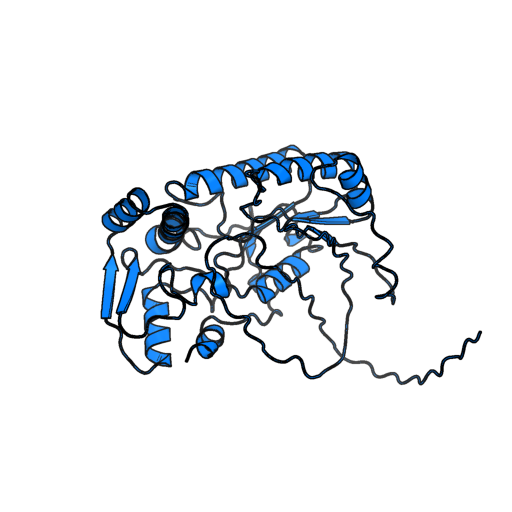6 108 THR A N 1
ATOM 797 C CA . THR A 1 108 ? 11.434 -4.304 -2.181 1.00 78.56 108 THR A CA 1
ATOM 798 C C . THR A 1 108 ? 12.398 -3.754 -1.128 1.00 78.56 108 THR A C 1
ATOM 800 O O . THR A 1 108 ? 12.436 -4.219 0.009 1.00 78.56 108 THR A O 1
ATOM 803 N N . THR A 1 109 ? 13.235 -2.779 -1.511 1.00 69.56 109 THR A N 1
ATOM 804 C CA . THR A 1 109 ? 14.189 -2.155 -0.584 1.00 69.56 109 THR A CA 1
ATOM 805 C C . THR A 1 109 ? 13.448 -1.440 0.556 1.00 69.56 109 THR A C 1
ATOM 807 O O . THR A 1 109 ? 12.477 -0.716 0.323 1.00 69.56 109 THR A O 1
ATOM 810 N N . GLY A 1 110 ? 13.869 -1.698 1.801 1.00 61.44 110 GLY A N 1
ATOM 811 C CA . GLY A 1 110 ? 13.250 -1.158 3.020 1.00 61.44 110 GLY A CA 1
ATOM 812 C C . GLY A 1 110 ? 13.593 0.314 3.286 1.00 61.44 110 GLY A C 1
ATOM 813 O O . GLY A 1 110 ? 14.127 0.998 2.422 1.00 61.44 110 GLY A O 1
ATOM 814 N N . LYS A 1 111 ? 13.296 0.837 4.485 1.00 50.88 111 LYS A N 1
ATOM 815 C CA . LYS A 1 111 ? 13.562 2.256 4.828 1.00 50.88 111 LYS A CA 1
ATOM 816 C C . LYS A 1 111 ? 14.896 2.505 5.533 1.00 50.88 111 LYS A C 1
ATOM 818 O O . LYS A 1 111 ? 15.332 3.651 5.570 1.00 50.88 111 LYS A O 1
ATOM 823 N N . THR A 1 112 ? 15.533 1.482 6.100 1.00 47.50 112 THR A N 1
ATOM 824 C CA . THR A 1 112 ? 16.743 1.657 6.918 1.00 47.50 112 THR A CA 1
ATOM 825 C C . THR A 1 112 ? 17.815 0.633 6.580 1.00 47.50 112 THR A C 1
ATOM 827 O O . THR A 1 112 ? 17.636 -0.564 6.797 1.00 47.50 112 THR A O 1
ATOM 830 N N . SER A 1 113 ? 18.961 1.102 6.124 1.00 43.09 113 SER A N 1
ATOM 831 C CA . SER A 1 113 ? 20.229 0.394 6.263 1.00 43.09 113 SER A CA 1
ATOM 832 C C . SER A 1 113 ? 20.842 0.765 7.617 1.00 43.09 113 SER A C 1
ATOM 834 O O . SER A 1 113 ? 20.664 1.867 8.138 1.00 43.09 113 SER A O 1
ATOM 836 N N . THR A 1 114 ? 21.541 -0.182 8.233 1.00 38.12 114 THR A N 1
ATOM 837 C CA . THR A 1 114 ? 22.190 -0.015 9.545 1.00 38.12 114 THR A CA 1
ATOM 838 C C . THR A 1 114 ? 23.405 0.920 9.511 1.00 38.12 114 THR A C 1
ATOM 840 O O . THR A 1 114 ? 24.018 1.154 10.546 1.00 38.12 114 THR A O 1
ATOM 843 N N . ASP A 1 115 ? 23.767 1.437 8.336 1.00 42.09 115 ASP A N 1
ATOM 844 C CA . ASP A 1 115 ? 24.959 2.249 8.077 1.00 42.09 115 ASP A CA 1
ATOM 845 C C . ASP A 1 115 ? 24.659 3.741 7.828 1.00 42.09 115 ASP A C 1
ATOM 847 O O . ASP A 1 115 ? 25.571 4.513 7.541 1.00 42.09 115 ASP A O 1
ATOM 851 N N . GLY A 1 116 ? 23.396 4.167 7.954 1.00 40.41 116 GLY A N 1
ATOM 852 C CA . GLY A 1 116 ? 22.991 5.561 7.749 1.00 40.41 116 GLY A CA 1
ATOM 853 C C . GLY A 1 116 ? 22.759 5.955 6.287 1.00 40.41 116 GLY A C 1
ATOM 854 O O . GLY A 1 116 ? 22.480 7.125 6.020 1.00 40.41 116 GLY A O 1
ATOM 855 N N . SER A 1 117 ? 22.830 5.014 5.337 1.00 48.56 117 SER A N 1
ATOM 856 C CA . SER A 1 117 ? 22.343 5.252 3.974 1.00 48.56 117 SER A CA 1
ATOM 857 C C . SER A 1 117 ? 20.804 5.305 3.930 1.00 48.56 117 SER A C 1
ATOM 859 O O . SER A 1 117 ? 20.101 4.810 4.810 1.00 48.56 117 SER A O 1
ATOM 861 N N . SER A 1 118 ? 20.249 5.985 2.925 1.00 59.44 118 SER A N 1
ATOM 862 C CA . SER A 1 118 ? 18.801 6.025 2.688 1.00 59.44 118 SER A CA 1
ATOM 863 C C . SER A 1 118 ? 18.485 5.018 1.584 1.00 59.44 118 SER A C 1
ATOM 865 O O . SER A 1 118 ? 18.779 5.313 0.425 1.00 59.44 118 SER A O 1
ATOM 867 N N . PRO A 1 119 ? 17.870 3.856 1.869 1.00 59.28 119 PRO A N 1
ATOM 868 C CA . PRO A 1 119 ? 17.642 2.837 0.841 1.00 59.28 119 PRO A CA 1
ATOM 869 C C . PRO A 1 119 ? 16.613 3.251 -0.227 1.00 59.28 119 PRO A C 1
ATOM 871 O O . PRO A 1 119 ? 16.445 2.567 -1.237 1.00 59.28 119 PRO A O 1
ATOM 874 N N . LEU A 1 120 ? 15.935 4.393 -0.040 1.00 65.00 120 LEU A N 1
ATOM 875 C CA . LEU A 1 120 ? 15.171 5.053 -1.101 1.00 65.00 120 LEU A CA 1
ATOM 876 C C . LEU A 1 120 ? 16.090 5.721 -2.135 1.00 65.00 120 LEU A C 1
ATOM 878 O O . LEU A 1 120 ? 15.770 5.689 -3.320 1.00 65.00 120 LEU A O 1
ATOM 882 N N . LEU A 1 121 ? 17.238 6.269 -1.716 1.00 69.88 121 LEU A N 1
ATOM 883 C CA . LEU A 1 121 ? 18.234 6.840 -2.629 1.00 69.88 121 LEU A CA 1
ATOM 884 C C . LEU A 1 121 ? 18.899 5.761 -3.492 1.00 69.88 121 LEU A C 1
ATOM 886 O O . LEU A 1 121 ? 19.208 6.007 -4.656 1.00 69.88 121 LEU A O 1
ATOM 890 N N . ASP A 1 122 ? 19.046 4.544 -2.966 1.00 76.00 122 ASP A N 1
ATOM 891 C CA . ASP A 1 122 ? 19.590 3.415 -3.729 1.00 76.00 122 ASP A CA 1
ATOM 892 C C . ASP A 1 122 ? 18.707 3.024 -4.923 1.00 76.00 122 ASP A C 1
ATOM 894 O O . ASP A 1 122 ? 19.196 2.465 -5.903 1.00 76.00 122 ASP A O 1
ATOM 898 N N . GLN A 1 123 ? 17.419 3.381 -4.913 1.00 83.94 123 GLN A N 1
ATOM 899 C CA . GLN A 1 123 ? 16.544 3.126 -6.057 1.00 83.94 123 GLN A CA 1
ATOM 900 C C . GLN A 1 123 ? 16.841 4.032 -7.258 1.00 83.94 123 GLN A C 1
ATOM 902 O O . GLN A 1 123 ? 16.579 3.630 -8.389 1.00 83.94 123 GLN A O 1
ATOM 907 N N . PHE A 1 124 ? 17.467 5.199 -7.066 1.00 89.75 124 PHE A N 1
ATOM 908 C CA . PHE A 1 124 ? 17.971 5.986 -8.199 1.00 89.75 124 PHE A CA 1
ATOM 909 C C . PHE A 1 124 ? 19.141 5.284 -8.903 1.00 89.75 124 PHE A C 1
ATOM 911 O O . PHE A 1 124 ? 19.275 5.392 -10.121 1.00 89.75 124 PHE A O 1
ATOM 918 N N . LYS A 1 125 ? 19.940 4.491 -8.171 1.00 88.00 125 LYS A N 1
ATOM 919 C CA . LYS A 1 125 ? 20.974 3.631 -8.773 1.00 88.00 125 LYS A CA 1
ATOM 920 C C . LYS A 1 125 ? 20.336 2.532 -9.629 1.00 88.00 125 LYS A C 1
ATOM 922 O O . LYS A 1 125 ? 20.807 2.267 -10.731 1.00 88.00 125 LYS A O 1
ATOM 927 N N . LEU A 1 126 ? 19.222 1.948 -9.168 1.00 87.94 126 LEU A N 1
ATOM 928 C CA . LEU A 1 126 ? 18.436 0.998 -9.967 1.00 87.94 126 LEU A CA 1
ATOM 929 C C . LEU A 1 126 ? 17.907 1.637 -11.253 1.00 87.94 126 LEU A C 1
ATOM 931 O O . LEU A 1 126 ? 18.041 1.029 -12.307 1.00 87.94 126 LEU A O 1
ATOM 935 N N . ILE A 1 127 ? 17.365 2.857 -11.196 1.00 93.38 127 ILE A N 1
ATOM 936 C CA . ILE A 1 127 ? 16.901 3.584 -12.392 1.00 93.38 127 ILE A CA 1
ATOM 937 C C . ILE A 1 127 ? 18.038 3.741 -13.407 1.00 93.38 127 ILE A C 1
ATOM 939 O O . ILE A 1 127 ? 17.868 3.384 -14.574 1.00 93.38 127 ILE A O 1
ATOM 943 N N . ALA A 1 128 ? 19.210 4.208 -12.962 1.00 94.56 128 ALA A N 1
ATOM 944 C CA . ALA A 1 128 ? 20.373 4.377 -13.832 1.00 94.56 128 ALA A CA 1
ATOM 945 C C . ALA A 1 128 ? 20.804 3.051 -14.483 1.00 94.56 128 ALA A C 1
ATOM 947 O O . ALA A 1 128 ? 21.052 3.000 -15.689 1.00 94.56 128 ALA A O 1
ATOM 948 N N . ALA A 1 129 ? 20.846 1.965 -13.708 1.00 90.00 129 ALA A N 1
ATOM 949 C CA . ALA A 1 129 ? 21.241 0.654 -14.211 1.00 90.00 129 ALA A CA 1
ATOM 950 C C . ALA A 1 129 ? 20.187 0.026 -15.145 1.00 90.00 129 ALA A C 1
ATOM 952 O O . ALA A 1 129 ? 20.547 -0.594 -16.144 1.00 90.00 129 ALA A O 1
ATOM 953 N N . ILE A 1 130 ? 18.891 0.220 -14.869 1.00 91.75 130 ILE A N 1
ATOM 954 C CA . ILE A 1 130 ? 17.785 -0.212 -15.742 1.00 91.75 130 ILE A CA 1
ATOM 955 C C . ILE A 1 130 ? 17.868 0.493 -17.095 1.00 91.75 130 ILE A C 1
ATOM 957 O O . ILE A 1 130 ? 17.777 -0.163 -18.135 1.00 91.75 130 ILE A O 1
ATOM 961 N N . LYS A 1 131 ? 18.084 1.812 -17.079 1.00 97.06 131 LYS A N 1
ATOM 962 C CA . LYS A 1 131 ? 18.246 2.617 -18.291 1.00 97.06 131 LYS A CA 1
ATOM 963 C C . LYS A 1 131 ? 19.422 2.133 -19.136 1.00 97.06 131 LYS A C 1
ATOM 965 O O . LYS A 1 131 ? 19.268 1.951 -20.339 1.00 97.06 131 LYS A O 1
ATOM 970 N N . GLU A 1 132 ? 20.581 1.902 -18.518 1.00 97.06 132 GLU A N 1
ATOM 971 C CA . GLU A 1 132 ? 21.769 1.417 -19.231 1.00 97.06 132 GLU A CA 1
ATOM 972 C C . GLU A 1 132 ? 21.587 -0.003 -19.783 1.00 97.06 132 GLU A C 1
ATOM 974 O O . GLU A 1 132 ? 22.057 -0.318 -20.878 1.00 97.06 132 GLU A O 1
ATOM 979 N N . ALA A 1 133 ? 20.906 -0.876 -19.041 1.00 92.19 133 ALA A N 1
ATOM 980 C CA . ALA A 1 133 ? 20.650 -2.240 -19.481 1.00 92.19 133 ALA A CA 1
ATOM 981 C C . ALA A 1 133 ? 19.718 -2.286 -20.705 1.00 92.19 133 ALA A C 1
ATOM 983 O O . ALA A 1 133 ? 19.954 -3.071 -21.626 1.00 92.19 133 ALA A O 1
ATOM 984 N N . GLY A 1 134 ? 18.694 -1.424 -20.736 1.00 95.31 134 GLY A N 1
ATOM 985 C CA . GLY A 1 134 ? 17.836 -1.188 -21.903 1.00 95.31 134 GLY A CA 1
ATOM 986 C C . GLY A 1 134 ? 16.872 -2.328 -22.267 1.00 95.31 134 GLY A C 1
ATOM 987 O O . GLY A 1 134 ? 16.143 -2.215 -23.247 1.00 95.31 134 GLY A O 1
ATOM 988 N N . ASN A 1 135 ? 16.847 -3.425 -21.504 1.00 90.00 135 ASN A N 1
ATOM 989 C CA . ASN A 1 135 ? 16.055 -4.632 -21.787 1.00 90.00 135 ASN A CA 1
ATOM 990 C C . ASN A 1 135 ? 14.838 -4.831 -20.863 1.00 90.00 135 ASN A C 1
ATOM 992 O O . ASN A 1 135 ? 14.121 -5.821 -21.011 1.00 90.00 135 ASN A O 1
ATOM 996 N N . ILE A 1 136 ? 14.605 -3.932 -19.902 1.00 91.00 136 ILE A N 1
ATOM 997 C CA . ILE A 1 136 ? 13.528 -4.087 -18.916 1.00 91.00 136 ILE A CA 1
ATOM 998 C C . ILE A 1 136 ? 12.165 -3.725 -19.509 1.00 91.00 136 ILE A C 1
ATOM 1000 O O . ILE A 1 136 ? 11.946 -2.622 -20.003 1.00 91.00 136 ILE A O 1
ATOM 1004 N N . LYS A 1 137 ? 11.231 -4.672 -19.402 1.00 90.94 137 LYS A N 1
ATOM 1005 C CA . LYS A 1 137 ? 9.830 -4.575 -19.832 1.00 90.94 137 LYS A CA 1
ATOM 1006 C C . LYS A 1 137 ? 8.905 -4.047 -18.741 1.00 90.94 137 LYS A C 1
ATOM 1008 O O . LYS A 1 137 ? 7.824 -3.548 -19.056 1.00 90.94 137 LYS A O 1
ATOM 1013 N N . ARG A 1 138 ? 9.292 -4.185 -17.467 1.00 94.25 138 ARG A N 1
ATOM 1014 C CA . ARG A 1 138 ? 8.557 -3.625 -16.328 1.00 94.25 138 ARG A CA 1
ATOM 1015 C C . ARG A 1 138 ? 9.450 -3.420 -15.106 1.00 94.25 138 ARG A C 1
ATOM 1017 O O . ARG A 1 138 ? 10.201 -4.314 -14.721 1.00 94.25 138 ARG A O 1
ATOM 1024 N N . PHE A 1 139 ? 9.315 -2.269 -14.461 1.00 95.19 139 PHE A N 1
ATOM 1025 C CA . PHE A 1 139 ? 9.923 -1.956 -13.177 1.00 95.19 139 PHE A CA 1
ATOM 1026 C C . PHE A 1 139 ? 8.851 -1.703 -12.111 1.00 95.19 139 PHE A C 1
ATOM 1028 O O . PHE A 1 139 ? 7.959 -0.872 -12.283 1.00 95.19 139 PHE A O 1
ATOM 1035 N N . PHE A 1 140 ? 8.966 -2.409 -10.992 1.00 94.12 140 PHE A N 1
ATOM 1036 C CA . PHE A 1 140 ? 8.187 -2.181 -9.782 1.00 94.12 140 PHE A CA 1
ATOM 1037 C C . PHE A 1 140 ? 9.118 -1.565 -8.727 1.00 94.12 140 PHE A C 1
ATOM 1039 O O . PHE A 1 140 ? 9.915 -2.299 -8.133 1.00 94.12 140 PHE A O 1
ATOM 1046 N N . PRO A 1 141 ? 9.086 -0.241 -8.497 1.00 92.25 141 PRO A N 1
ATOM 1047 C CA . PRO A 1 141 ? 9.839 0.364 -7.402 1.00 92.25 141 PRO A CA 1
ATOM 1048 C C . PRO A 1 141 ? 9.262 -0.041 -6.035 1.00 92.25 141 PRO A C 1
ATOM 1050 O O . PRO A 1 141 ? 8.125 -0.503 -5.929 1.00 92.25 141 PRO A O 1
ATOM 1053 N N . SER A 1 142 ? 10.033 0.184 -4.969 1.00 87.62 142 SER A N 1
ATOM 1054 C CA . SER A 1 142 ? 9.604 -0.049 -3.587 1.00 87.62 142 SER A CA 1
ATOM 1055 C C . SER A 1 142 ? 8.545 0.982 -3.181 1.00 87.62 142 SER A C 1
ATOM 1057 O O . SER A 1 142 ? 8.845 2.059 -2.655 1.00 87.62 142 SER A O 1
ATOM 1059 N N . GLU A 1 143 ? 7.284 0.653 -3.452 1.00 86.81 143 GLU A N 1
ATOM 1060 C CA . GLU A 1 143 ? 6.086 1.465 -3.202 1.00 86.81 143 GLU A CA 1
ATOM 1061 C C . GLU A 1 143 ? 5.305 0.913 -2.001 1.00 86.81 143 GLU A C 1
ATOM 1063 O O . GLU A 1 143 ? 5.429 1.463 -0.904 1.00 86.81 143 GLU A O 1
ATOM 1068 N N . PHE A 1 144 ? 4.576 -0.189 -2.204 1.00 91.25 144 PHE A N 1
ATOM 1069 C CA . PHE A 1 144 ? 3.929 -1.065 -1.215 1.00 91.25 144 PHE A CA 1
ATOM 1070 C C . PHE A 1 144 ? 3.341 -0.356 0.019 1.00 91.25 144 PHE A C 1
ATOM 1072 O O . PHE A 1 144 ? 3.620 -0.715 1.162 1.00 91.25 144 PHE A O 1
ATOM 1079 N N . GLY A 1 145 ? 2.532 0.679 -0.219 1.00 92.00 145 GLY A N 1
ATOM 1080 C CA . GLY A 1 145 ? 1.868 1.451 0.829 1.00 92.00 145 GLY A CA 1
ATOM 1081 C C . GLY A 1 145 ? 0.810 2.399 0.268 1.00 92.00 145 GLY A C 1
ATOM 1082 O O . GLY A 1 145 ? 0.128 2.075 -0.709 1.00 92.00 145 GLY A O 1
ATOM 1083 N N . ASN A 1 146 ? 0.687 3.580 0.879 1.00 94.69 146 ASN A N 1
ATOM 1084 C CA . ASN A 1 146 ? -0.166 4.659 0.373 1.00 94.69 146 ASN A CA 1
ATOM 1085 C C . ASN A 1 146 ? 0.323 5.150 -0.995 1.00 94.69 146 ASN A C 1
ATOM 1087 O O . ASN A 1 146 ? 1.522 5.133 -1.282 1.00 94.69 146 ASN A O 1
ATOM 1091 N N . ASP A 1 147 ? -0.606 5.637 -1.811 1.00 98.06 147 ASP A N 1
ATOM 1092 C CA . ASP A 1 147 ? -0.267 6.321 -3.051 1.00 98.06 147 ASP A CA 1
ATOM 1093 C C . ASP A 1 147 ? 0.331 7.700 -2.765 1.00 98.06 147 ASP A C 1
ATOM 1095 O O . ASP A 1 147 ? -0.372 8.638 -2.406 1.00 98.06 147 ASP A O 1
ATOM 1099 N N . VAL A 1 148 ? 1.641 7.830 -2.955 1.00 96.19 148 VAL A N 1
ATOM 1100 C CA . VAL A 1 148 ? 2.396 9.032 -2.579 1.00 96.19 148 VAL A CA 1
ATOM 1101 C C . VAL A 1 148 ? 2.069 10.283 -3.398 1.00 96.19 148 VAL A C 1
ATOM 1103 O O . VAL A 1 148 ? 2.451 11.374 -2.987 1.00 96.19 148 VAL A O 1
ATOM 1106 N N . ASP A 1 149 ? 1.358 10.145 -4.521 1.00 97.81 149 ASP A N 1
ATOM 1107 C CA . ASP A 1 149 ? 0.852 11.278 -5.308 1.00 97.81 149 ASP A CA 1
ATOM 1108 C C . ASP A 1 149 ? -0.533 11.767 -4.812 1.00 97.81 149 ASP A C 1
ATOM 1110 O O . ASP A 1 149 ? -1.038 12.776 -5.303 1.00 97.81 149 ASP A O 1
ATOM 1114 N N . ARG A 1 150 ? -1.167 11.065 -3.855 1.00 97.69 150 ARG A N 1
ATOM 1115 C CA . ARG A 1 150 ? -2.532 11.330 -3.348 1.00 97.69 150 ARG A CA 1
ATOM 1116 C C . ARG A 1 150 ? -2.599 11.233 -1.822 1.00 97.69 150 ARG A C 1
ATOM 1118 O O . ARG A 1 150 ? -3.362 10.451 -1.265 1.00 97.69 150 ARG A O 1
ATOM 1125 N N . VAL A 1 151 ? -1.766 12.019 -1.146 1.00 96.19 151 VAL A N 1
ATOM 1126 C CA . VAL A 1 151 ? -1.679 12.059 0.322 1.00 96.19 151 VAL A CA 1
ATOM 1127 C C . VAL A 1 151 ? -1.755 13.483 0.857 1.00 96.19 151 VAL A C 1
ATOM 1129 O O . VAL A 1 151 ? -1.199 14.411 0.272 1.00 96.19 151 VAL A O 1
ATOM 1132 N N . ASN A 1 152 ? -2.353 13.627 2.034 1.00 97.38 152 ASN A N 1
ATOM 1133 C CA . ASN A 1 152 ? -2.424 14.853 2.824 1.00 97.38 152 ASN A CA 1
ATOM 1134 C C . ASN A 1 152 ? -1.588 14.721 4.111 1.00 97.38 152 ASN A C 1
ATOM 1136 O O . ASN A 1 152 ? -1.964 15.188 5.184 1.00 97.38 152 ASN A O 1
ATOM 1140 N N . ALA A 1 153 ? -0.448 14.035 4.014 1.00 94.88 153 ALA A N 1
ATOM 1141 C CA . ALA A 1 153 ? 0.385 13.706 5.160 1.00 94.88 153 ALA A CA 1
ATOM 1142 C C . ALA A 1 153 ? 1.124 14.919 5.749 1.00 94.88 153 ALA A C 1
ATOM 1144 O O . ALA A 1 153 ? 1.536 15.843 5.040 1.00 94.88 153 ALA A O 1
ATOM 1145 N N . VAL A 1 154 ? 1.390 14.846 7.053 1.00 96.94 154 VAL A N 1
ATOM 1146 C CA . VAL A 1 154 ? 2.246 15.785 7.793 1.00 96.94 154 VAL A CA 1
ATOM 1147 C C . VAL A 1 154 ? 3.660 15.230 7.985 1.00 96.94 154 VAL A C 1
ATOM 1149 O O . VAL A 1 154 ? 3.940 14.059 7.709 1.00 96.94 154 VAL A O 1
ATOM 1152 N N . GLU A 1 155 ? 4.594 16.068 8.437 1.00 94.19 155 GLU A N 1
ATOM 1153 C CA . GLU A 1 155 ? 5.948 15.603 8.750 1.00 94.19 155 GLU A CA 1
ATOM 1154 C C . GLU A 1 155 ? 5.949 14.597 9.913 1.00 94.19 155 GLU A C 1
ATOM 1156 O O . GLU A 1 155 ? 5.161 14.738 10.848 1.00 94.19 155 GLU A O 1
ATOM 1161 N N . PRO A 1 156 ? 6.850 13.598 9.905 1.00 90.25 156 PRO A N 1
ATOM 1162 C CA . PRO A 1 156 ? 7.879 13.329 8.887 1.00 90.25 156 PRO A CA 1
ATOM 1163 C C . PRO A 1 156 ? 7.405 12.458 7.703 1.00 90.25 156 PRO A C 1
ATOM 1165 O O . PRO A 1 156 ? 8.192 12.153 6.803 1.00 90.25 156 PRO A O 1
ATOM 1168 N N . ALA A 1 157 ? 6.145 12.005 7.693 1.00 89.44 157 ALA A N 1
ATOM 1169 C CA . ALA A 1 157 ? 5.623 11.144 6.626 1.00 89.44 157 ALA A CA 1
ATOM 1170 C C . ALA A 1 157 ? 5.599 11.867 5.270 1.00 89.44 157 ALA A C 1
ATOM 1172 O O . ALA A 1 157 ? 5.958 11.269 4.254 1.00 89.44 157 ALA A O 1
ATOM 1173 N N . LYS A 1 158 ? 5.276 13.165 5.272 1.00 92.19 158 LYS A N 1
ATOM 1174 C CA . LYS A 1 158 ? 5.299 14.038 4.093 1.00 92.19 158 LYS A CA 1
ATOM 1175 C C . LYS A 1 158 ? 6.630 13.983 3.343 1.00 92.19 158 LYS A C 1
ATOM 1177 O O . LYS A 1 158 ? 6.630 13.685 2.150 1.00 92.19 158 LYS A O 1
ATOM 1182 N N . THR A 1 159 ? 7.758 14.192 4.026 1.00 90.25 159 THR A N 1
ATOM 1183 C CA . THR A 1 159 ? 9.089 14.108 3.397 1.00 90.25 159 THR A CA 1
ATOM 1184 C C . THR A 1 159 ? 9.360 12.719 2.807 1.00 90.25 159 THR A C 1
ATOM 1186 O O . THR A 1 159 ? 9.886 12.601 1.699 1.00 90.25 159 THR A O 1
ATOM 1189 N N . ALA A 1 160 ? 8.965 11.650 3.506 1.00 85.62 160 ALA A N 1
ATOM 1190 C CA . ALA A 1 160 ? 9.150 10.286 3.009 1.00 85.62 160 ALA A CA 1
ATOM 1191 C C . ALA A 1 160 ? 8.315 9.995 1.747 1.00 85.62 160 ALA A C 1
ATOM 1193 O O . ALA A 1 160 ? 8.801 9.324 0.835 1.00 85.62 160 ALA A O 1
ATOM 1194 N N . TYR A 1 161 ? 7.082 10.503 1.675 1.00 90.31 161 TYR A N 1
ATOM 1195 C CA . TYR A 1 161 ? 6.237 10.385 0.485 1.00 90.31 161 TYR A CA 1
ATOM 1196 C C . TYR A 1 161 ? 6.755 11.238 -0.674 1.00 90.31 161 TYR A C 1
ATOM 1198 O O . TYR A 1 161 ? 6.838 10.735 -1.792 1.00 90.31 161 TYR A O 1
ATOM 1206 N N . ALA A 1 162 ? 7.219 12.463 -0.410 1.00 92.81 162 ALA A N 1
ATOM 1207 C CA . ALA A 1 162 ? 7.824 13.321 -1.429 1.00 92.81 162 ALA A CA 1
ATOM 1208 C C . ALA A 1 162 ? 9.039 12.658 -2.105 1.00 92.81 162 ALA A C 1
ATOM 1210 O O . ALA A 1 162 ? 9.189 12.744 -3.321 1.00 92.81 162 ALA A O 1
ATOM 1211 N N . MET A 1 163 ? 9.867 11.932 -1.345 1.00 89.50 163 MET A N 1
ATOM 1212 C CA . MET A 1 163 ? 10.999 11.173 -1.896 1.00 89.50 163 MET A CA 1
ATOM 1213 C C . MET A 1 163 ? 10.546 10.070 -2.868 1.00 89.50 163 MET A C 1
ATOM 1215 O O . MET A 1 163 ? 11.141 9.889 -3.929 1.00 89.50 163 MET A O 1
ATOM 1219 N N . LYS A 1 164 ? 9.472 9.337 -2.542 1.00 90.88 164 LYS A N 1
ATOM 1220 C CA . LYS A 1 164 ? 8.909 8.327 -3.453 1.00 90.88 164 LYS A CA 1
ATOM 1221 C C . LYS A 1 164 ? 8.256 8.969 -4.680 1.00 90.88 164 LYS A C 1
ATOM 1223 O O . LYS A 1 164 ? 8.440 8.473 -5.784 1.00 90.88 164 LYS A O 1
ATOM 1228 N N . ALA A 1 165 ? 7.575 10.103 -4.521 1.00 95.94 165 ALA A N 1
ATOM 1229 C CA . ALA A 1 165 ? 7.026 10.847 -5.653 1.00 95.94 165 ALA A CA 1
ATOM 1230 C C . ALA A 1 165 ? 8.140 11.310 -6.614 1.00 95.94 165 ALA A C 1
ATOM 1232 O O . ALA A 1 165 ? 8.013 11.165 -7.828 1.00 95.94 165 ALA A O 1
ATOM 1233 N N . GLN A 1 166 ? 9.281 11.777 -6.090 1.00 95.62 166 GLN A N 1
ATOM 1234 C CA . GLN A 1 166 ? 10.466 12.087 -6.904 1.00 95.62 166 GLN A CA 1
ATOM 1235 C C . GLN A 1 166 ? 11.003 10.854 -7.642 1.00 95.62 166 GLN A C 1
ATOM 1237 O O . GLN A 1 166 ? 11.356 10.955 -8.817 1.00 95.62 166 GLN A O 1
ATOM 1242 N N . LEU A 1 167 ? 11.017 9.687 -6.990 1.00 93.75 167 LEU A N 1
ATOM 1243 C CA . LEU A 1 167 ? 11.395 8.428 -7.632 1.00 93.75 167 LEU A CA 1
ATOM 1244 C C . LEU A 1 167 ? 10.462 8.094 -8.808 1.00 93.75 167 LEU A C 1
ATOM 1246 O O . LEU A 1 167 ? 10.952 7.759 -9.885 1.00 93.75 167 LEU A O 1
ATOM 1250 N N . ARG A 1 168 ? 9.139 8.244 -8.645 1.00 97.75 168 ARG A N 1
ATOM 1251 C CA . ARG A 1 168 ? 8.162 8.041 -9.732 1.00 97.75 168 ARG A CA 1
ATOM 1252 C C . ARG A 1 168 ? 8.425 8.963 -10.917 1.00 97.75 168 ARG A C 1
ATOM 1254 O O . ARG A 1 168 ? 8.512 8.491 -12.047 1.00 97.75 168 ARG A O 1
ATOM 1261 N N . ARG A 1 169 ? 8.635 10.258 -10.658 1.00 98.38 169 ARG A N 1
ATOM 1262 C CA . ARG A 1 169 ? 8.960 11.238 -11.707 1.00 98.38 169 ARG A CA 1
ATOM 1263 C C . ARG A 1 169 ? 10.265 10.895 -12.432 1.00 98.38 169 ARG A C 1
ATOM 1265 O O . ARG A 1 169 ? 10.337 11.070 -13.642 1.00 98.38 169 ARG A O 1
ATOM 1272 N N . ALA A 1 170 ? 11.275 10.374 -11.731 1.00 97.69 170 ALA A N 1
ATOM 1273 C CA . ALA A 1 170 ? 12.521 9.927 -12.358 1.00 97.69 170 ALA A CA 1
ATOM 1274 C C . ALA A 1 170 ? 12.318 8.692 -13.255 1.00 97.69 170 ALA A C 1
ATOM 1276 O O . ALA A 1 170 ? 12.849 8.652 -14.359 1.00 97.69 170 ALA A O 1
ATOM 1277 N N . ILE A 1 171 ? 11.513 7.717 -12.822 1.00 98.06 171 ILE A N 1
ATOM 1278 C CA . ILE A 1 171 ? 11.149 6.542 -13.635 1.00 98.06 171 ILE A CA 1
ATOM 1279 C C . ILE A 1 171 ? 10.430 6.977 -14.919 1.00 98.06 171 ILE A C 1
ATOM 1281 O O . ILE A 1 171 ? 10.784 6.532 -16.011 1.00 98.06 171 ILE A O 1
ATOM 1285 N N . GLU A 1 172 ? 9.447 7.870 -14.789 1.00 98.50 172 GLU A N 1
ATOM 1286 C CA . GLU A 1 172 ? 8.671 8.407 -15.911 1.00 98.50 172 GLU A CA 1
ATOM 1287 C C . GLU A 1 172 ? 9.535 9.218 -16.883 1.00 98.50 172 GLU A C 1
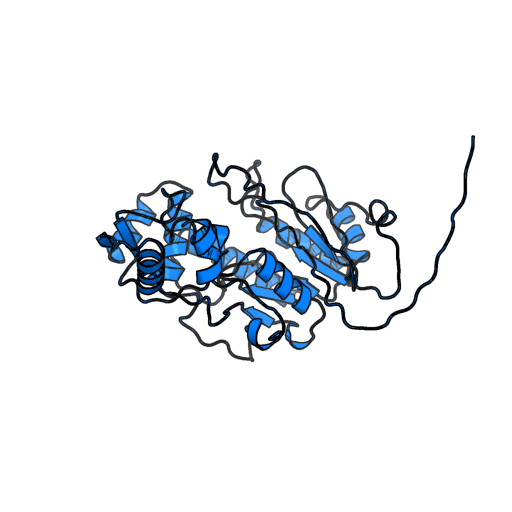ATOM 1289 O O . GLU A 1 172 ? 9.442 9.017 -18.093 1.00 98.50 172 GLU A O 1
ATOM 1294 N N . ALA A 1 173 ? 10.397 10.103 -16.370 1.00 98.38 173 ALA A N 1
ATOM 1295 C CA . ALA A 1 173 ? 11.288 10.930 -17.184 1.00 98.38 173 ALA A CA 1
ATOM 1296 C C . ALA A 1 173 ? 12.283 10.093 -18.002 1.00 98.38 173 ALA A C 1
ATOM 1298 O O . ALA A 1 173 ? 12.655 10.485 -19.107 1.00 98.38 173 ALA A O 1
ATOM 1299 N N . GLU A 1 174 ? 12.681 8.933 -17.478 1.00 98.06 174 GLU A N 1
ATOM 1300 C CA . GLU A 1 174 ? 13.563 7.991 -18.168 1.00 98.06 174 GLU A CA 1
ATOM 1301 C C . GLU A 1 174 ? 12.826 7.044 -19.124 1.00 98.06 174 GLU A C 1
ATOM 1303 O O . GLU A 1 174 ? 13.452 6.207 -19.776 1.00 98.06 174 GLU A O 1
ATOM 1308 N N . GLY A 1 175 ? 11.497 7.162 -19.228 1.00 98.00 175 GLY A N 1
ATOM 1309 C CA . GLY A 1 175 ? 10.680 6.318 -20.097 1.00 98.00 175 GLY A CA 1
ATOM 1310 C C . GLY A 1 175 ? 10.708 4.837 -19.710 1.00 98.00 175 GLY A C 1
ATOM 1311 O O . GLY A 1 175 ? 10.421 3.982 -20.549 1.00 98.00 175 GLY A O 1
ATOM 1312 N N . ILE A 1 176 ? 11.068 4.518 -18.462 1.00 98.19 176 ILE A N 1
ATOM 1313 C CA . ILE A 1 176 ? 11.145 3.140 -17.974 1.00 98.19 176 ILE A CA 1
ATOM 1314 C C . ILE A 1 176 ? 9.716 2.602 -17.808 1.00 98.19 176 ILE A C 1
ATOM 1316 O O . ILE A 1 176 ? 8.940 3.194 -17.057 1.00 98.19 176 ILE A O 1
ATOM 1320 N N . PRO A 1 177 ? 9.354 1.469 -18.439 1.00 98.31 177 PRO A N 1
ATOM 1321 C CA . PRO A 1 177 ? 8.055 0.833 -18.231 1.00 98.31 177 PRO A CA 1
ATOM 1322 C C . PRO A 1 177 ? 7.834 0.481 -16.757 1.00 98.31 177 PRO A C 1
ATOM 1324 O O . PRO A 1 177 ? 8.672 -0.204 -16.170 1.00 98.31 177 PRO A O 1
ATOM 1327 N N . TYR A 1 178 ? 6.714 0.882 -16.152 1.00 98.50 178 TYR A N 1
ATOM 1328 C CA . TYR A 1 178 ? 6.528 0.747 -14.701 1.00 98.50 178 TYR A CA 1
ATOM 1329 C C . TYR A 1 178 ? 5.163 0.217 -14.269 1.00 98.50 178 TYR A C 1
ATOM 1331 O O . TYR A 1 178 ? 4.190 0.245 -15.021 1.00 98.50 178 TYR A O 1
ATOM 1339 N N . THR A 1 179 ? 5.096 -0.234 -13.018 1.00 98.50 179 THR A N 1
ATOM 1340 C CA . THR A 1 179 ? 3.851 -0.364 -12.253 1.00 98.50 179 THR A CA 1
ATOM 1341 C C . THR A 1 179 ? 4.115 0.068 -10.818 1.00 98.50 179 THR A C 1
ATOM 1343 O O . THR A 1 179 ? 4.988 -0.486 -10.149 1.00 98.50 179 THR A O 1
ATOM 1346 N N . PHE A 1 180 ? 3.358 1.044 -10.324 1.00 98.56 180 PHE A N 1
ATOM 1347 C CA . PHE A 1 180 ? 3.448 1.480 -8.930 1.00 98.56 180 PHE A CA 1
ATOM 1348 C C . PHE A 1 180 ? 2.407 0.735 -8.103 1.00 98.56 180 PHE A C 1
ATOM 1350 O O . PHE A 1 180 ? 1.218 0.810 -8.390 1.00 98.56 180 PHE A O 1
ATOM 1357 N N . VAL A 1 181 ? 2.838 -0.009 -7.088 1.00 97.69 181 VAL A N 1
ATOM 1358 C CA . VAL A 1 181 ? 1.926 -0.817 -6.270 1.00 97.69 181 VAL A CA 1
ATOM 1359 C C . VAL A 1 181 ? 1.512 -0.045 -5.022 1.00 97.69 181 VAL A C 1
ATOM 1361 O O . VAL A 1 181 ? 2.311 0.125 -4.102 1.00 97.69 181 VAL A O 1
ATOM 1364 N N . SER A 1 182 ? 0.247 0.372 -4.965 1.00 98.38 182 SER A N 1
ATOM 1365 C CA . SER A 1 182 ? -0.366 0.945 -3.766 1.00 98.38 182 SER A CA 1
ATOM 1366 C C . SER A 1 182 ? -1.146 -0.140 -3.023 1.00 98.38 182 SER A C 1
ATOM 1368 O O . SER A 1 182 ? -2.319 -0.404 -3.290 1.00 98.38 182 SER A O 1
ATOM 1370 N N . SER A 1 183 ? -0.455 -0.814 -2.104 1.00 95.25 183 SER A N 1
ATOM 1371 C CA . SER A 1 183 ? -0.998 -1.939 -1.335 1.00 95.25 183 SER A CA 1
ATOM 1372 C C . SER A 1 183 ? -1.637 -1.543 -0.003 1.00 95.25 183 SER A C 1
ATOM 1374 O O . SER A 1 183 ? -2.068 -2.422 0.738 1.00 95.25 183 SER A O 1
ATOM 1376 N N . ASN A 1 184 ? -1.679 -0.246 0.320 1.00 96.38 184 ASN A N 1
ATOM 1377 C CA . ASN A 1 184 ? -2.238 0.273 1.570 1.00 96.38 184 ASN A CA 1
ATOM 1378 C C . ASN A 1 184 ? -1.554 -0.333 2.814 1.00 96.38 184 ASN A C 1
ATOM 1380 O O . ASN A 1 184 ? -0.325 -0.444 2.833 1.00 96.38 184 ASN A O 1
ATOM 1384 N N . TYR A 1 185 ? -2.294 -0.681 3.873 1.00 93.94 185 TYR A N 1
ATOM 1385 C CA . TYR A 1 185 ? -1.692 -1.289 5.058 1.00 93.94 185 TYR A CA 1
ATOM 1386 C C . TYR A 1 185 ? -1.398 -2.772 4.863 1.00 93.94 185 TYR A C 1
ATOM 1388 O O . TYR A 1 185 ? -2.275 -3.562 4.515 1.00 93.94 185 TYR A O 1
ATOM 1396 N N . PHE A 1 186 ? -0.184 -3.169 5.239 1.00 91.81 186 PHE A N 1
ATOM 1397 C CA . PHE A 1 186 ? 0.121 -4.568 5.515 1.00 91.81 186 PHE A CA 1
ATOM 1398 C C . PHE A 1 186 ? -0.686 -5.012 6.735 1.00 91.81 186 PHE A C 1
ATOM 1400 O O . PHE A 1 186 ? -0.605 -4.393 7.803 1.00 91.81 186 PHE A O 1
ATOM 1407 N N . ALA A 1 187 ? -1.465 -6.080 6.577 1.00 90.38 187 ALA A N 1
ATOM 1408 C CA . ALA A 1 187 ? -2.329 -6.601 7.628 1.00 90.38 187 ALA A CA 1
ATOM 1409 C C . ALA A 1 187 ? -1.543 -6.879 8.916 1.00 90.38 187 ALA A C 1
ATOM 1411 O O . ALA A 1 187 ? -1.934 -6.398 9.976 1.00 90.38 187 ALA A O 1
ATOM 1412 N N . GLY A 1 188 ? -0.397 -7.562 8.828 1.00 88.31 188 GLY A N 1
ATOM 1413 C CA . GLY A 1 188 ? 0.454 -7.881 9.972 1.00 88.31 188 GLY A CA 1
ATOM 1414 C C . GLY A 1 188 ? 1.234 -6.709 10.544 1.00 88.31 188 GLY A C 1
ATOM 1415 O O . GLY A 1 188 ? 1.791 -6.848 11.629 1.00 88.31 188 GLY A O 1
ATOM 1416 N N . TYR A 1 189 ? 1.240 -5.558 9.873 1.00 82.94 189 TYR A N 1
ATOM 1417 C CA . TYR A 1 189 ? 1.797 -4.335 10.436 1.00 82.94 189 TYR A CA 1
ATOM 1418 C C . TYR A 1 189 ? 0.762 -3.527 11.212 1.00 82.94 189 TYR A C 1
ATOM 1420 O O . TYR A 1 189 ? 1.119 -2.939 12.214 1.00 82.94 189 TYR A O 1
ATOM 1428 N N . ASN A 1 190 ? -0.499 -3.457 10.773 1.00 88.38 190 ASN A N 1
ATOM 1429 C CA . ASN A 1 190 ? -1.473 -2.567 11.415 1.00 88.38 190 ASN A CA 1
ATOM 1430 C C . ASN A 1 190 ? -2.527 -3.298 12.258 1.00 88.38 190 ASN A C 1
ATOM 1432 O O . ASN A 1 190 ? -2.803 -2.879 13.383 1.00 88.38 190 ASN A O 1
ATOM 1436 N N . LEU A 1 191 ? -3.096 -4.402 11.760 1.00 92.12 191 LEU A N 1
ATOM 1437 C CA . LEU A 1 191 ? -4.183 -5.111 12.448 1.00 92.12 191 LEU A CA 1
ATOM 1438 C C . LEU A 1 191 ? -3.812 -5.639 13.842 1.00 92.12 191 LEU A C 1
ATOM 1440 O O . LEU A 1 191 ? -4.694 -5.630 14.695 1.00 92.12 191 LEU A O 1
ATOM 1444 N N . PRO A 1 192 ? -2.560 -6.041 14.148 1.00 90.62 192 PRO A N 1
ATOM 1445 C CA . PRO A 1 192 ? -2.211 -6.455 15.502 1.00 90.62 192 PRO A CA 1
ATOM 1446 C C . PRO A 1 192 ? -2.315 -5.348 16.548 1.00 90.62 192 PRO A C 1
ATOM 1448 O O . PRO A 1 192 ? -2.251 -5.662 17.721 1.00 90.62 192 PRO A O 1
ATOM 1451 N N . HIS A 1 193 ? -2.434 -4.073 16.180 1.00 86.12 193 HIS A N 1
ATOM 1452 C CA . HIS A 1 193 ? -2.469 -2.990 17.167 1.00 86.12 193 HIS A CA 1
ATOM 1453 C C . HIS A 1 193 ? -3.379 -1.811 16.797 1.00 86.12 193 HIS A C 1
ATOM 1455 O O . HIS A 1 193 ? -3.435 -0.821 17.522 1.00 86.12 193 HIS A O 1
ATOM 1461 N N . PHE A 1 194 ? -4.095 -1.884 15.675 1.00 90.06 194 PHE A N 1
ATOM 1462 C CA . PHE A 1 194 ? -5.028 -0.857 15.183 1.00 90.06 194 PHE A CA 1
ATOM 1463 C C . PHE A 1 194 ? -4.379 0.535 15.110 1.00 90.06 194 PHE A C 1
ATOM 1465 O O . PHE A 1 194 ? -4.957 1.537 15.520 1.00 90.06 194 PHE A O 1
ATOM 1472 N N . GLY A 1 195 ? -3.124 0.591 14.654 1.00 80.25 195 GLY A N 1
ATOM 1473 C CA . GLY A 1 195 ? -2.356 1.838 14.590 1.00 80.25 195 GLY A CA 1
ATOM 1474 C C . GLY A 1 195 ? -1.809 2.362 15.927 1.00 80.25 195 GLY A C 1
ATOM 1475 O O . GLY A 1 195 ? -1.219 3.436 15.930 1.00 80.25 195 GLY A O 1
ATOM 1476 N N . GLN A 1 196 ? -1.941 1.622 17.036 1.00 83.81 196 GLN A N 1
ATOM 1477 C CA . GLN A 1 196 ? -1.389 1.993 18.348 1.00 83.81 196 GLN A CA 1
ATOM 1478 C C . GLN A 1 196 ? 0.026 1.407 18.543 1.00 83.81 196 GLN A C 1
ATOM 1480 O O . GLN A 1 196 ? 0.148 0.214 18.810 1.00 83.81 196 GLN A O 1
ATOM 1485 N N . PRO A 1 197 ? 1.112 2.198 18.444 1.00 73.88 197 PRO A N 1
ATOM 1486 C CA . PRO A 1 197 ? 2.479 1.659 18.364 1.00 73.88 197 PRO A CA 1
ATOM 1487 C C . PRO A 1 197 ? 2.956 0.889 19.607 1.00 73.88 197 PRO A C 1
ATOM 1489 O O . PRO A 1 197 ? 3.890 0.095 19.517 1.00 73.88 197 PRO A O 1
ATOM 1492 N N . GLU A 1 198 ? 2.329 1.141 20.757 1.00 79.12 198 GLU A N 1
ATOM 1493 C CA . GLU A 1 198 ? 2.662 0.541 22.056 1.00 79.12 198 GLU A CA 1
ATOM 1494 C C . GLU A 1 198 ? 2.099 -0.882 22.223 1.00 79.12 198 GLU A C 1
ATOM 1496 O O . GLU A 1 198 ? 2.487 -1.601 23.144 1.00 79.12 198 GLU A O 1
ATOM 1501 N N . LEU A 1 199 ? 1.161 -1.304 21.364 1.00 83.69 199 LEU A N 1
ATOM 1502 C CA . LEU A 1 199 ? 0.523 -2.614 21.475 1.00 83.69 199 LEU A CA 1
ATOM 1503 C C . LEU A 1 199 ? 1.220 -3.657 20.591 1.00 83.69 199 LEU A C 1
ATOM 1505 O O . LEU A 1 199 ? 1.697 -3.371 19.494 1.00 83.69 199 LEU A O 1
ATOM 1509 N N . SER A 1 200 ? 1.228 -4.901 21.067 1.00 81.44 200 SER A N 1
ATOM 1510 C CA . SER A 1 200 ? 1.698 -6.081 20.326 1.00 81.44 200 SER A CA 1
ATOM 1511 C C . SER A 1 200 ? 0.566 -7.035 19.918 1.00 81.44 200 SER A C 1
ATOM 1513 O O . SER A 1 200 ? 0.810 -8.017 19.217 1.00 81.44 200 SER A O 1
ATOM 1515 N N . ALA A 1 201 ? -0.665 -6.763 20.360 1.00 89.06 201 ALA A N 1
ATOM 1516 C CA . ALA A 1 201 ? -1.870 -7.524 20.048 1.00 89.06 201 ALA A CA 1
ATOM 1517 C C . ALA A 1 201 ? -3.115 -6.613 20.110 1.00 89.06 201 ALA A C 1
ATOM 1519 O O . ALA A 1 201 ? -3.065 -5.571 20.779 1.00 89.06 201 ALA A O 1
ATOM 1520 N N . PRO A 1 202 ? -4.226 -6.987 19.439 1.00 93.31 202 PRO A N 1
ATOM 1521 C CA . PRO A 1 202 ? -5.418 -6.154 19.407 1.00 93.31 202 PRO A CA 1
ATOM 1522 C C . PRO A 1 202 ? -5.932 -5.832 20.822 1.00 93.31 202 PRO A C 1
ATOM 1524 O O . PRO A 1 202 ? -5.904 -6.701 21.705 1.00 93.31 202 PRO A O 1
ATOM 1527 N N . PRO A 1 203 ? -6.398 -4.595 21.069 1.00 93.62 203 PRO A N 1
ATOM 1528 C CA . PRO A 1 203 ? -6.764 -4.141 22.408 1.00 93.62 203 PRO A CA 1
ATOM 1529 C C . PRO A 1 203 ? -7.943 -4.934 22.988 1.00 93.62 203 PRO A C 1
ATOM 1531 O O . PRO A 1 203 ? -8.919 -5.190 22.295 1.00 93.62 203 PRO A O 1
ATOM 1534 N N . ARG A 1 204 ? -7.893 -5.291 24.279 1.00 94.94 204 ARG A N 1
ATOM 1535 C CA . ARG A 1 204 ? -8.978 -6.026 24.977 1.00 94.94 204 ARG A CA 1
ATOM 1536 C C . ARG A 1 204 ? -9.717 -5.222 26.055 1.00 94.94 204 ARG A C 1
ATOM 1538 O O . ARG A 1 204 ? -10.723 -5.689 26.585 1.00 94.94 204 ARG A O 1
ATOM 1545 N N . GLU A 1 205 ? -9.235 -4.019 26.366 1.00 95.12 205 GLU A N 1
ATOM 1546 C CA . GLU A 1 205 ? -9.837 -3.128 27.370 1.00 95.12 205 GLU A CA 1
ATOM 1547 C C . GLU A 1 205 ? -10.259 -1.789 26.762 1.00 95.12 205 GLU A C 1
ATOM 1549 O O . GLU A 1 205 ? -11.428 -1.412 26.830 1.00 95.12 205 GLU A O 1
ATOM 1554 N N . LYS A 1 206 ? -9.308 -1.088 26.133 1.00 95.56 206 LYS A N 1
ATOM 1555 C CA . LYS A 1 206 ? -9.506 0.251 25.574 1.00 95.56 206 LYS A CA 1
ATOM 1556 C C . LYS A 1 206 ? -9.006 0.317 24.141 1.00 95.56 206 LYS A C 1
ATOM 1558 O O . LYS A 1 206 ? -7.906 -0.155 23.863 1.00 95.56 206 LYS A O 1
ATOM 1563 N N . ALA A 1 207 ? -9.781 0.929 23.258 1.00 95.50 207 ALA A N 1
ATOM 1564 C CA . ALA A 1 207 ? -9.379 1.217 21.890 1.00 95.50 207 ALA A CA 1
ATOM 1565 C C . ALA A 1 207 ? -9.164 2.724 21.718 1.00 95.50 207 ALA A C 1
ATOM 1567 O O . ALA A 1 207 ? -10.073 3.516 21.973 1.00 95.50 207 ALA A O 1
ATOM 1568 N N . ILE A 1 208 ? -7.967 3.111 21.272 1.00 96.38 208 ILE A N 1
ATOM 1569 C CA . ILE A 1 208 ? -7.683 4.483 20.853 1.00 96.38 208 ILE A CA 1
ATOM 1570 C C . ILE A 1 208 ? -8.133 4.653 19.402 1.00 96.38 208 ILE A C 1
ATOM 1572 O O . ILE A 1 208 ? -7.762 3.864 18.534 1.00 96.38 208 ILE A O 1
ATOM 1576 N N . ILE A 1 209 ? -8.925 5.689 19.149 1.00 97.50 209 ILE A N 1
ATOM 1577 C CA . ILE A 1 209 ? -9.497 6.011 17.846 1.00 97.50 209 ILE A CA 1
ATOM 1578 C C . ILE A 1 209 ? -9.002 7.400 17.447 1.00 97.50 209 ILE A C 1
ATOM 1580 O O . ILE A 1 209 ? -9.273 8.380 18.134 1.00 97.50 209 ILE A O 1
ATOM 1584 N N . LEU A 1 210 ? -8.239 7.488 16.357 1.00 96.81 210 LEU A N 1
ATOM 1585 C CA . LEU A 1 210 ? -7.727 8.767 15.864 1.00 96.81 210 LEU A CA 1
ATOM 1586 C C . LEU A 1 210 ? -8.826 9.513 15.098 1.00 96.81 210 LEU A C 1
ATOM 1588 O O . LEU A 1 210 ? -9.510 8.918 14.264 1.00 96.81 210 LEU A O 1
ATOM 1592 N N . GLY A 1 211 ? -8.978 10.810 15.367 1.00 97.12 211 GLY A N 1
ATOM 1593 C CA . GLY A 1 211 ? -10.050 11.624 14.802 1.00 97.12 211 GLY A CA 1
ATOM 1594 C C . GLY A 1 211 ? -11.431 11.154 15.265 1.00 97.12 211 GLY A C 1
ATOM 1595 O O . GLY A 1 211 ? -11.627 10.805 16.429 1.00 97.12 211 GLY A O 1
ATOM 1596 N N . ASP A 1 212 ? -12.393 11.143 14.344 1.00 97.69 212 ASP A N 1
ATOM 1597 C CA . ASP A 1 212 ? -13.746 10.624 14.578 1.00 97.69 212 ASP A CA 1
ATOM 1598 C C . ASP A 1 212 ? -13.864 9.104 14.330 1.00 97.69 212 ASP A C 1
ATOM 1600 O O . ASP A 1 212 ? -14.900 8.501 14.620 1.00 97.69 212 ASP A O 1
ATOM 1604 N N . GLY A 1 213 ? -12.805 8.477 13.805 1.00 97.88 213 GLY A N 1
ATOM 1605 C CA . GLY A 1 213 ? -12.737 7.049 13.511 1.00 97.88 213 GLY A CA 1
ATOM 1606 C C . GLY A 1 213 ? -13.543 6.581 12.304 1.00 97.88 213 GLY A C 1
ATOM 1607 O O . GLY A 1 213 ? -13.728 5.369 12.176 1.00 97.88 213 GLY A O 1
ATOM 1608 N N . ASN A 1 214 ? -14.040 7.488 11.456 1.00 98.50 214 ASN A N 1
ATOM 1609 C CA . ASN A 1 214 ? -14.885 7.173 10.299 1.00 98.50 214 ASN A CA 1
ATOM 1610 C C . ASN A 1 214 ? -14.149 7.010 8.956 1.00 98.50 214 ASN A C 1
ATOM 1612 O O . ASN A 1 214 ? -14.635 6.215 8.143 1.00 98.50 214 ASN A O 1
ATOM 1616 N N . PRO A 1 215 ? -13.005 7.676 8.689 1.00 98.44 215 PRO A N 1
ATOM 1617 C CA . PRO A 1 215 ? -12.217 7.406 7.494 1.00 98.44 215 PRO A CA 1
ATOM 1618 C C . PRO A 1 215 ? -11.852 5.926 7.374 1.00 98.44 215 PRO A C 1
ATOM 1620 O O . PRO A 1 215 ? -11.498 5.267 8.356 1.00 98.44 215 PRO A O 1
ATOM 1623 N N . LYS A 1 216 ? -11.961 5.394 6.156 1.00 98.38 216 LYS A N 1
ATOM 1624 C CA . LYS A 1 216 ? -11.689 3.988 5.865 1.00 98.38 216 LYS A CA 1
ATOM 1625 C C . LYS A 1 216 ? -10.199 3.791 5.605 1.00 98.38 216 LYS A C 1
ATOM 1627 O O . LYS A 1 216 ? -9.583 4.506 4.821 1.00 98.38 216 LYS A O 1
ATOM 1632 N N . ALA A 1 217 ? -9.647 2.762 6.224 1.00 98.06 217 ALA A N 1
ATOM 1633 C CA . ALA A 1 217 ? -8.352 2.198 5.899 1.00 98.06 217 ALA A CA 1
ATOM 1634 C C . ALA A 1 217 ? -8.538 0.862 5.177 1.00 98.06 217 ALA A C 1
ATOM 1636 O O . ALA A 1 217 ? -9.572 0.202 5.297 1.00 98.06 217 ALA A O 1
ATOM 1637 N N . VAL A 1 218 ? -7.518 0.459 4.433 1.00 98.56 218 VAL A N 1
ATOM 1638 C CA . VAL A 1 218 ? -7.510 -0.756 3.629 1.00 98.56 218 VAL A CA 1
ATOM 1639 C C . VAL A 1 218 ? -6.367 -1.647 4.085 1.00 98.56 218 VAL A C 1
ATOM 1641 O O . VAL A 1 218 ? -5.210 -1.224 4.121 1.00 98.56 218 VAL A O 1
ATOM 1644 N N . PHE A 1 219 ? -6.691 -2.896 4.408 1.00 98.00 219 PHE A N 1
ATOM 1645 C CA . PHE A 1 219 ? -5.742 -3.861 4.955 1.00 98.00 219 PHE A CA 1
ATOM 1646 C C . PHE A 1 219 ? -5.558 -5.033 3.996 1.00 98.00 219 PHE A C 1
ATOM 1648 O O . PHE A 1 219 ? -6.524 -5.679 3.598 1.00 98.00 219 PHE A O 1
ATOM 1655 N N . VAL A 1 220 ? -4.323 -5.351 3.631 1.00 95.12 220 VAL A N 1
ATOM 1656 C CA . VAL A 1 220 ? -4.031 -6.453 2.709 1.00 95.12 220 VAL A CA 1
ATOM 1657 C C . VAL A 1 220 ? -2.987 -7.358 3.344 1.00 95.12 220 VAL A C 1
ATOM 1659 O O . VAL A 1 220 ? -1.958 -6.891 3.835 1.00 95.12 220 VAL A O 1
ATOM 1662 N N . ALA A 1 221 ? -3.258 -8.664 3.382 1.00 91.44 221 ALA A N 1
ATOM 1663 C CA . ALA A 1 221 ? -2.286 -9.619 3.890 1.00 91.44 221 ALA A CA 1
ATOM 1664 C C . ALA A 1 221 ? -1.077 -9.682 2.952 1.00 91.44 221 ALA A C 1
ATOM 1666 O O . ALA A 1 221 ? -1.202 -9.638 1.732 1.00 91.44 221 ALA A O 1
ATOM 1667 N N . GLU A 1 222 ? 0.115 -9.809 3.517 1.00 89.25 222 GLU A N 1
ATOM 1668 C CA . GLU A 1 222 ? 1.378 -9.644 2.796 1.00 89.25 222 GLU A CA 1
ATOM 1669 C C . GLU A 1 222 ? 1.535 -10.663 1.657 1.00 89.25 222 GLU A C 1
ATOM 1671 O O . GLU A 1 222 ? 2.078 -10.348 0.598 1.00 89.25 222 GLU A O 1
ATOM 1676 N N . HIS A 1 223 ? 1.007 -11.876 1.840 1.00 84.06 223 HIS A N 1
ATOM 1677 C CA . HIS A 1 223 ? 0.999 -12.904 0.798 1.00 84.06 223 HIS A CA 1
ATOM 1678 C C . HIS A 1 223 ? 0.038 -12.580 -0.360 1.00 84.06 223 HIS A C 1
ATOM 1680 O O . HIS A 1 223 ? 0.328 -12.930 -1.507 1.00 84.06 223 HIS A O 1
ATOM 1686 N N . ASP A 1 224 ? -1.065 -11.877 -0.096 1.00 86.56 224 ASP A N 1
ATOM 1687 C CA . ASP A 1 224 ? -1.988 -11.403 -1.131 1.00 86.56 224 ASP A CA 1
ATOM 1688 C C . ASP A 1 224 ? -1.375 -10.238 -1.909 1.00 86.56 224 ASP A C 1
ATOM 1690 O O . ASP A 1 224 ? -1.466 -10.207 -3.135 1.00 86.56 224 ASP A O 1
ATOM 1694 N N . ILE A 1 225 ? -0.653 -9.337 -1.226 1.00 89.69 225 ILE A N 1
ATOM 1695 C CA . ILE A 1 225 ? 0.134 -8.277 -1.879 1.00 89.69 225 ILE A CA 1
ATOM 1696 C C . ILE A 1 225 ? 1.128 -8.895 -2.862 1.00 89.69 225 ILE A C 1
ATOM 1698 O O . ILE A 1 225 ? 1.206 -8.471 -4.016 1.00 89.69 225 ILE A O 1
ATOM 1702 N N . GLY A 1 226 ? 1.849 -9.937 -2.434 1.00 83.88 226 GLY A N 1
ATOM 1703 C CA . GLY A 1 226 ? 2.734 -10.698 -3.314 1.00 83.88 226 GLY A CA 1
ATOM 1704 C C . GLY A 1 226 ? 1.991 -11.299 -4.509 1.00 83.88 226 GLY A C 1
ATOM 1705 O O . GLY A 1 226 ? 2.413 -11.116 -5.648 1.00 83.88 226 GLY A O 1
ATOM 1706 N N . THR A 1 227 ? 0.851 -11.948 -4.268 1.00 85.81 227 THR A N 1
ATOM 1707 C CA . THR A 1 227 ? 0.041 -12.589 -5.318 1.00 85.81 227 THR A CA 1
ATOM 1708 C C . THR A 1 227 ? -0.427 -11.591 -6.380 1.00 85.81 227 THR A C 1
ATOM 1710 O O . THR A 1 227 ? -0.208 -11.811 -7.572 1.00 85.81 227 THR A O 1
ATOM 1713 N N . TYR A 1 228 ? -1.026 -10.472 -5.968 1.00 90.38 228 TYR A N 1
ATOM 1714 C CA . TYR A 1 228 ? -1.494 -9.437 -6.891 1.00 90.38 228 TYR A CA 1
ATOM 1715 C C . TYR A 1 228 ? -0.345 -8.746 -7.631 1.00 90.38 228 TYR A C 1
ATOM 1717 O O . TYR A 1 228 ? -0.460 -8.484 -8.828 1.00 90.38 228 TYR A O 1
ATOM 1725 N N . THR A 1 229 ? 0.777 -8.494 -6.949 1.00 90.62 229 THR A N 1
ATOM 1726 C CA . THR A 1 229 ? 1.972 -7.907 -7.576 1.00 90.62 229 THR A CA 1
ATOM 1727 C C . THR A 1 229 ? 2.488 -8.802 -8.696 1.00 90.62 229 THR A C 1
ATOM 1729 O O . THR A 1 229 ? 2.725 -8.321 -9.799 1.00 90.62 229 THR A O 1
ATOM 1732 N N . ILE A 1 230 ? 2.604 -10.109 -8.445 1.00 88.12 230 ILE A N 1
ATOM 1733 C CA . ILE A 1 230 ? 3.080 -11.068 -9.445 1.00 88.12 230 ILE A CA 1
ATOM 1734 C C . ILE A 1 230 ? 2.093 -11.214 -10.611 1.00 88.12 230 ILE A C 1
ATOM 1736 O O . ILE A 1 230 ? 2.516 -11.231 -11.765 1.00 88.12 230 ILE A O 1
ATOM 1740 N N . LYS A 1 231 ? 0.780 -11.240 -10.350 1.00 88.62 231 LYS A N 1
ATOM 1741 C CA . LYS A 1 231 ? -0.235 -11.238 -11.420 1.00 88.62 231 LYS A CA 1
ATOM 1742 C C . LYS A 1 231 ? -0.134 -10.014 -12.336 1.00 88.62 231 LYS A C 1
ATOM 1744 O O . LYS A 1 231 ? -0.402 -10.131 -13.526 1.00 88.62 231 LYS A O 1
ATOM 1749 N N . ALA A 1 232 ? 0.309 -8.875 -11.807 1.00 91.88 232 ALA A N 1
ATOM 1750 C CA . ALA A 1 232 ? 0.470 -7.636 -12.557 1.00 91.88 232 ALA A CA 1
ATOM 1751 C C . ALA A 1 232 ? 1.754 -7.528 -13.385 1.00 91.88 232 ALA A C 1
ATOM 1753 O O . ALA A 1 232 ? 1.857 -6.586 -14.169 1.00 91.88 232 ALA A O 1
ATOM 1754 N N . VAL A 1 233 ? 2.716 -8.441 -13.225 1.00 87.75 233 VAL A N 1
ATOM 1755 C CA . VAL A 1 233 ? 4.049 -8.342 -13.843 1.00 87.75 233 VAL A CA 1
ATOM 1756 C C . VAL A 1 233 ? 3.985 -8.231 -15.367 1.00 87.75 233 VAL A C 1
ATOM 1758 O O . VAL A 1 233 ? 4.555 -7.299 -15.936 1.00 87.75 233 VAL A O 1
ATOM 1761 N N . ASP A 1 234 ? 3.250 -9.141 -16.005 1.00 84.50 234 ASP A N 1
ATOM 1762 C CA . ASP A 1 234 ? 3.140 -9.224 -17.466 1.00 84.50 234 ASP A CA 1
ATOM 1763 C C . ASP A 1 234 ? 1.771 -8.747 -17.987 1.00 84.50 234 ASP A C 1
ATOM 1765 O O . ASP A 1 234 ? 1.505 -8.808 -19.187 1.00 84.50 234 ASP A O 1
ATOM 1769 N N . ASP A 1 235 ? 0.889 -8.257 -17.106 1.00 92.19 235 ASP A N 1
ATOM 1770 C CA . ASP A 1 235 ? -0.427 -7.764 -17.510 1.00 92.19 235 ASP A CA 1
ATOM 1771 C C . ASP A 1 235 ? -0.280 -6.413 -18.242 1.00 92.19 235 ASP A C 1
ATOM 1773 O O . ASP A 1 235 ? 0.255 -5.448 -17.675 1.00 92.19 235 ASP A O 1
ATOM 1777 N N . PRO A 1 236 ? -0.731 -6.286 -19.503 1.00 96.69 236 PRO A N 1
ATOM 1778 C CA . PRO A 1 236 ? -0.669 -5.015 -20.220 1.00 96.69 236 PRO A CA 1
ATOM 1779 C C . PRO A 1 236 ? -1.566 -3.935 -19.598 1.00 96.69 236 PRO A C 1
ATOM 1781 O O . PRO A 1 236 ? -1.285 -2.751 -19.766 1.00 96.69 236 PRO A O 1
ATOM 1784 N N . ARG A 1 237 ? -2.613 -4.309 -18.848 1.00 98.38 237 ARG A N 1
ATOM 1785 C CA . ARG A 1 237 ? -3.540 -3.371 -18.186 1.00 98.38 237 ARG A CA 1
ATOM 1786 C C . ARG A 1 237 ? -2.880 -2.596 -17.043 1.00 98.38 237 ARG A C 1
ATOM 1788 O O . ARG A 1 237 ? -3.387 -1.549 -16.653 1.00 98.38 237 ARG A O 1
ATOM 1795 N N . THR A 1 238 ? -1.757 -3.087 -16.516 1.00 98.38 238 THR A N 1
ATOM 1796 C CA . THR A 1 238 ? -1.006 -2.465 -15.411 1.00 98.38 238 THR A CA 1
ATOM 1797 C C . THR A 1 238 ? 0.245 -1.713 -15.887 1.00 98.38 238 THR A C 1
ATOM 1799 O O . THR A 1 238 ? 0.962 -1.134 -15.066 1.00 98.38 238 THR A O 1
ATOM 1802 N N . LEU A 1 239 ? 0.523 -1.714 -17.199 1.00 98.44 239 LEU A N 1
ATOM 1803 C CA . LEU A 1 239 ? 1.663 -1.013 -17.789 1.00 98.44 239 LEU A CA 1
ATOM 1804 C C . LEU A 1 239 ? 1.502 0.501 -17.640 1.00 98.44 239 LEU A C 1
ATOM 1806 O O . LEU A 1 239 ? 0.537 1.077 -18.138 1.00 98.44 239 LEU A O 1
ATOM 1810 N N . ASN A 1 240 ? 2.485 1.140 -17.009 1.00 98.69 240 ASN A N 1
ATOM 1811 C CA . ASN A 1 240 ? 2.518 2.573 -16.718 1.00 98.69 240 ASN A CA 1
ATOM 1812 C C . ASN A 1 240 ? 1.274 3.032 -15.937 1.00 98.69 240 ASN A C 1
ATOM 1814 O O . ASN A 1 240 ? 0.652 4.048 -16.253 1.00 98.69 240 ASN A O 1
ATOM 1818 N N . LYS A 1 241 ? 0.882 2.229 -14.940 1.00 98.75 241 LYS A N 1
ATOM 1819 C CA . LYS A 1 241 ? -0.263 2.473 -14.056 1.00 98.75 241 LYS A CA 1
ATOM 1820 C C . LYS A 1 241 ? 0.114 2.314 -12.592 1.00 98.75 241 LYS A C 1
ATOM 1822 O O . LYS A 1 241 ? 1.083 1.637 -12.239 1.00 98.75 241 LYS A O 1
ATOM 1827 N N . ILE A 1 242 ? -0.723 2.894 -11.740 1.00 98.88 242 ILE A N 1
ATOM 1828 C CA . ILE A 1 242 ? -0.786 2.555 -10.323 1.00 98.88 242 ILE A CA 1
ATOM 1829 C C . ILE A 1 242 ? -1.736 1.360 -10.166 1.00 98.88 242 ILE A C 1
ATOM 1831 O O . ILE A 1 242 ? -2.899 1.426 -10.565 1.00 98.88 242 ILE A O 1
ATOM 1835 N N . LEU A 1 243 ? -1.241 0.261 -9.602 1.00 98.75 243 LEU A N 1
ATOM 1836 C CA . LEU A 1 243 ? -2.054 -0.877 -9.183 1.00 98.75 243 LEU A CA 1
ATOM 1837 C C . LEU A 1 243 ? -2.458 -0.670 -7.723 1.00 98.75 243 LEU A C 1
ATOM 1839 O O . LEU A 1 243 ? -1.625 -0.793 -6.821 1.00 98.75 243 LEU A O 1
ATOM 1843 N N . TYR A 1 244 ? -3.729 -0.368 -7.497 1.00 98.88 244 TYR A N 1
ATOM 1844 C CA . TYR A 1 244 ? -4.303 -0.248 -6.163 1.00 98.88 244 TYR A CA 1
ATOM 1845 C C . TYR A 1 244 ? -4.801 -1.601 -5.674 1.00 98.88 244 TYR A C 1
ATOM 1847 O O . TYR A 1 244 ? -5.355 -2.377 -6.445 1.00 98.88 244 TYR A O 1
ATOM 1855 N N . MET A 1 245 ? -4.647 -1.869 -4.380 1.00 98.31 245 MET A N 1
ATOM 1856 C CA . MET A 1 245 ? -5.253 -3.028 -3.726 1.00 98.31 245 MET A CA 1
ATOM 1857 C C . MET A 1 245 ? -6.277 -2.530 -2.713 1.00 98.31 245 MET A C 1
ATOM 1859 O O . MET A 1 245 ? -5.925 -2.240 -1.568 1.00 98.31 245 MET A O 1
ATOM 1863 N N . ARG A 1 246 ? -7.536 -2.409 -3.143 1.00 97.94 246 ARG A N 1
ATOM 1864 C CA . ARG A 1 246 ? -8.690 -2.016 -2.321 1.00 97.94 246 ARG A CA 1
ATOM 1865 C C . ARG A 1 246 ? -9.754 -3.120 -2.286 1.00 97.94 246 ARG A C 1
ATOM 1867 O O . ARG A 1 246 ? -10.894 -2.872 -2.672 1.00 97.94 246 ARG A O 1
ATOM 1874 N N . PRO A 1 247 ? -9.417 -4.334 -1.804 1.00 97.19 247 PRO A N 1
ATOM 1875 C CA . PRO A 1 247 ? -10.386 -5.418 -1.737 1.00 97.19 247 PRO A CA 1
ATOM 1876 C C . PRO A 1 247 ? -11.585 -5.013 -0.856 1.00 97.19 247 PRO A C 1
ATOM 1878 O O . PRO A 1 247 ? -11.379 -4.672 0.315 1.00 97.19 247 PRO A O 1
ATOM 1881 N N . PRO A 1 248 ? -12.836 -5.090 -1.357 1.00 96.12 248 PRO A N 1
ATOM 1882 C CA . PRO A 1 248 ? -14.000 -4.514 -0.675 1.00 96.12 248 PRO A CA 1
ATOM 1883 C C . PRO A 1 248 ? -14.224 -5.012 0.757 1.00 96.12 248 PRO A C 1
ATOM 1885 O O . PRO A 1 248 ? -14.652 -4.252 1.622 1.00 96.12 248 PRO A O 1
ATOM 1888 N N . LYS A 1 249 ? -13.904 -6.284 1.042 1.00 97.56 249 LYS A N 1
ATOM 1889 C CA . LYS A 1 249 ? -14.085 -6.875 2.380 1.00 97.56 249 LYS A CA 1
ATOM 1890 C C . LYS A 1 249 ? -13.014 -6.472 3.395 1.00 97.56 249 LYS A C 1
ATOM 1892 O O . LYS A 1 249 ? -13.104 -6.915 4.538 1.00 97.56 249 LYS A O 1
ATOM 1897 N N . ASN A 1 250 ? -12.026 -5.664 3.005 1.00 98.44 250 ASN A N 1
ATOM 1898 C CA . ASN A 1 250 ? -10.925 -5.240 3.874 1.00 98.44 250 ASN A CA 1
ATOM 1899 C C . ASN A 1 250 ? -10.852 -3.721 4.058 1.00 98.44 250 ASN A C 1
ATOM 1901 O O . ASN A 1 250 ? -9.825 -3.206 4.501 1.00 98.44 250 ASN A O 1
ATOM 1905 N N . MET A 1 251 ? -11.924 -3.008 3.720 1.00 98.06 251 MET A N 1
ATOM 1906 C CA . MET A 1 251 ? -12.037 -1.568 3.919 1.00 98.06 251 MET A CA 1
ATOM 1907 C C . MET A 1 251 ? -12.795 -1.289 5.220 1.00 98.06 251 MET A C 1
ATOM 1909 O O . MET A 1 251 ? -14.021 -1.403 5.261 1.00 98.06 251 MET A O 1
ATOM 1913 N N . TYR A 1 252 ? -12.074 -0.918 6.275 1.00 98.44 252 TYR A N 1
ATOM 1914 C CA . TYR A 1 252 ? -12.645 -0.655 7.599 1.00 98.44 252 TYR A CA 1
ATOM 1915 C C . TYR A 1 252 ? -12.231 0.713 8.107 1.00 98.44 252 TYR A C 1
ATOM 1917 O O . TYR A 1 252 ? -11.071 1.105 7.989 1.00 98.44 252 TYR A O 1
ATOM 1925 N N . SER A 1 253 ? -13.165 1.413 8.734 1.00 98.50 253 SER A N 1
ATOM 1926 C CA . SER A 1 253 ? -12.832 2.521 9.616 1.00 98.50 253 SER A CA 1
ATOM 1927 C C . SER A 1 253 ? -12.373 1.982 10.972 1.00 98.50 253 SER A C 1
ATOM 1929 O O . SER A 1 253 ? -12.622 0.816 11.296 1.00 98.50 253 SER A O 1
ATOM 1931 N N . LEU A 1 254 ? -11.721 2.803 11.802 1.00 97.81 254 LEU A N 1
ATOM 1932 C CA . LEU A 1 254 ? -11.361 2.367 13.159 1.00 97.81 254 LEU A CA 1
ATOM 1933 C C . LEU A 1 254 ? -12.607 2.002 13.977 1.00 97.81 254 LEU A C 1
ATOM 1935 O O . LEU A 1 254 ? -12.584 1.015 14.710 1.00 97.81 254 LEU A O 1
ATOM 1939 N N . ASN A 1 255 ? -13.716 2.728 13.803 1.00 98.56 255 ASN A N 1
ATOM 1940 C CA . ASN A 1 255 ? -14.982 2.411 14.466 1.00 98.56 255 ASN A CA 1
ATOM 1941 C C . ASN A 1 255 ? -15.502 1.018 14.093 1.00 98.56 255 ASN A C 1
ATOM 1943 O O . ASN A 1 255 ? -15.950 0.264 14.961 1.00 98.56 255 ASN A O 1
ATOM 1947 N N . GLU A 1 256 ? -15.451 0.660 12.813 1.00 98.62 256 GLU A N 1
ATOM 1948 C CA . GLU A 1 256 ? -15.899 -0.651 12.341 1.00 98.62 256 GLU A CA 1
ATOM 1949 C C . GLU A 1 256 ? -14.927 -1.760 12.727 1.00 98.62 256 GLU A C 1
ATOM 1951 O O . GLU A 1 256 ? -15.371 -2.837 13.114 1.00 98.62 256 GLU A O 1
ATOM 1956 N N . LEU A 1 257 ? -13.619 -1.495 12.673 1.00 97.94 257 LEU A N 1
ATOM 1957 C CA . LEU A 1 257 ? -12.587 -2.447 13.076 1.00 97.94 257 LEU A CA 1
ATOM 1958 C C . LEU A 1 257 ? -12.704 -2.794 14.565 1.00 97.94 257 LEU A C 1
ATOM 1960 O O . LEU A 1 257 ? -12.670 -3.969 14.931 1.00 97.94 257 LEU A O 1
ATOM 1964 N N . VAL A 1 258 ? -12.921 -1.787 15.418 1.00 98.12 258 VAL A N 1
ATOM 1965 C CA . VAL A 1 258 ? -13.197 -1.991 16.846 1.00 98.12 258 VAL A CA 1
ATOM 1966 C C . VAL A 1 258 ? -14.496 -2.770 17.033 1.00 98.12 258 VAL A C 1
ATOM 1968 O O . VAL A 1 258 ? -14.505 -3.737 17.782 1.00 98.12 258 VAL A O 1
ATOM 1971 N N . SER A 1 259 ? -15.567 -2.422 16.314 1.00 98.56 259 SER A N 1
ATOM 1972 C CA . SER A 1 259 ? -16.852 -3.138 16.417 1.00 98.56 259 SER A CA 1
ATOM 1973 C C . SER A 1 259 ? -16.738 -4.609 15.989 1.00 98.56 259 SER A C 1
ATOM 1975 O O . SER A 1 259 ? -17.317 -5.496 16.619 1.00 98.56 259 SER A O 1
ATOM 1977 N N . LEU A 1 260 ? -15.971 -4.887 14.930 1.00 98.44 260 LEU A N 1
ATOM 1978 C CA . LEU A 1 260 ? -15.658 -6.241 14.478 1.00 98.44 260 LEU A CA 1
ATOM 1979 C C . LEU A 1 260 ? -14.892 -7.011 15.557 1.00 98.44 260 LEU A C 1
ATOM 1981 O O . LEU A 1 260 ? -15.210 -8.164 15.846 1.00 98.44 260 LEU A O 1
ATOM 1985 N N . TRP A 1 261 ? -13.903 -6.365 16.169 1.00 98.25 261 TRP A N 1
ATOM 1986 C CA . TRP A 1 261 ? -13.098 -6.970 17.217 1.00 98.25 261 TRP A CA 1
ATOM 1987 C C . TRP A 1 261 ? -13.901 -7.249 18.493 1.00 98.25 261 TRP A C 1
ATOM 1989 O O . TRP A 1 261 ? -13.850 -8.367 18.997 1.00 98.25 261 TRP A O 1
ATOM 1999 N N . GLU A 1 262 ? -14.721 -6.300 18.952 1.00 98.44 262 GLU A N 1
ATOM 2000 C CA . GLU A 1 262 ? -15.645 -6.460 20.088 1.00 98.44 262 GLU A CA 1
ATOM 2001 C C . GLU A 1 262 ? -16.572 -7.667 19.904 1.00 98.44 262 GLU A C 1
ATOM 2003 O O . GLU A 1 262 ? -16.772 -8.454 20.834 1.00 98.44 262 GLU A O 1
ATOM 2008 N N . LYS A 1 263 ? -17.092 -7.856 18.682 1.00 98.44 263 LYS A N 1
ATOM 2009 C CA . LYS A 1 263 ? -17.901 -9.026 18.324 1.00 98.44 263 LYS A CA 1
ATOM 2010 C C . LYS A 1 263 ? -17.110 -10.329 18.457 1.00 98.44 263 LYS A C 1
ATOM 2012 O O . LYS A 1 263 ? -17.661 -11.309 18.950 1.00 98.44 263 LYS A O 1
ATOM 2017 N N . LYS A 1 264 ? -15.845 -10.352 18.026 1.00 98.00 264 LYS A N 1
ATOM 2018 C CA . LYS A 1 264 ? -14.987 -11.547 18.097 1.00 98.00 264 LYS A CA 1
ATOM 2019 C C . LYS A 1 264 ? -14.625 -11.928 19.532 1.00 98.00 264 LYS A C 1
ATOM 2021 O O . LYS A 1 264 ? -14.646 -13.108 19.860 1.00 98.00 264 LYS A O 1
ATOM 2026 N N . ILE A 1 265 ? -14.342 -10.949 20.393 1.00 97.69 265 ILE A N 1
ATOM 2027 C CA . ILE A 1 265 ? -13.965 -11.206 21.794 1.00 97.69 265 ILE A CA 1
ATOM 2028 C C . ILE A 1 265 ? -15.156 -11.253 22.763 1.00 97.69 265 ILE A C 1
ATOM 2030 O O . ILE A 1 265 ? -14.966 -11.511 23.949 1.00 97.69 265 ILE A O 1
ATOM 2034 N N . GLY A 1 266 ? -16.374 -10.973 22.288 1.00 98.00 266 GLY A N 1
ATOM 2035 C CA . GLY A 1 266 ? -17.585 -10.961 23.114 1.00 98.00 266 GLY A CA 1
ATOM 2036 C C . GLY A 1 266 ? -17.588 -9.877 24.198 1.00 98.00 266 GLY A C 1
ATOM 2037 O O . GLY A 1 266 ? -18.213 -10.058 25.242 1.00 98.00 266 GLY A O 1
ATOM 2038 N N . LYS A 1 267 ? -16.872 -8.767 23.979 1.00 97.56 267 LYS A N 1
ATOM 2039 C CA . LYS A 1 267 ? -16.687 -7.691 24.961 1.00 97.56 267 LYS A CA 1
ATOM 2040 C C . LYS A 1 267 ? -16.650 -6.330 24.277 1.00 97.56 267 LYS A C 1
ATOM 2042 O O . LYS A 1 267 ? -15.919 -6.152 23.312 1.00 97.56 267 LYS A O 1
ATOM 2047 N N . THR A 1 268 ? -17.390 -5.369 24.826 1.00 98.12 268 THR A N 1
ATOM 2048 C CA . THR A 1 268 ? -17.333 -3.954 24.433 1.00 98.12 268 THR A CA 1
ATOM 2049 C C . THR A 1 268 ? -16.103 -3.284 25.039 1.00 98.12 268 THR A C 1
ATOM 2051 O O . THR A 1 268 ? -15.83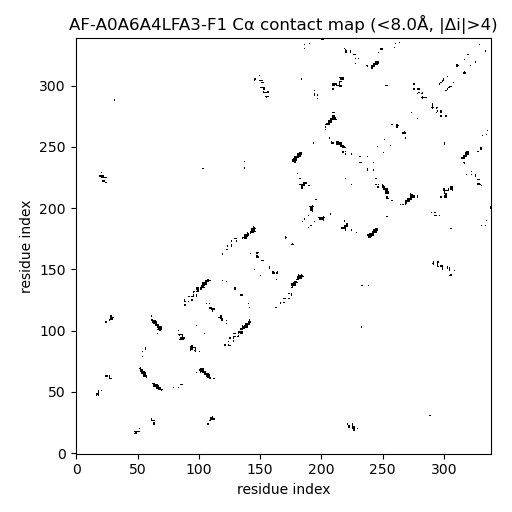1 -3.457 26.229 1.00 98.12 268 THR A O 1
ATOM 2054 N N . LEU A 1 269 ? -15.372 -2.518 24.232 1.00 97.88 269 LEU A N 1
ATOM 2055 C CA . LEU A 1 269 ? -14.186 -1.781 24.652 1.00 97.88 269 LEU A CA 1
ATOM 2056 C C . LEU A 1 269 ? -14.546 -0.343 25.027 1.00 97.88 269 LEU A C 1
ATOM 2058 O O . LEU A 1 269 ? -15.454 0.266 24.462 1.00 97.88 269 LEU A O 1
ATOM 2062 N N . GLU A 1 270 ? -13.778 0.242 25.943 1.00 98.12 270 GLU A N 1
ATOM 2063 C CA . GLU A 1 270 ? -13.796 1.692 26.126 1.00 98.12 270 GLU A CA 1
ATOM 2064 C C . GLU A 1 270 ? -13.178 2.346 24.883 1.00 98.12 270 GLU A C 1
ATOM 2066 O O . GLU A 1 270 ? -12.012 2.108 24.560 1.00 98.12 270 GLU A O 1
ATOM 2071 N N . ARG A 1 271 ? -13.954 3.160 24.167 1.00 97.81 271 ARG A N 1
ATOM 2072 C CA . ARG A 1 271 ? -13.486 3.871 22.972 1.00 97.81 271 ARG A CA 1
ATOM 2073 C C . ARG A 1 271 ? -13.036 5.275 23.351 1.00 97.81 271 ARG A C 1
ATOM 2075 O O . ARG A 1 271 ? -13.844 6.076 23.818 1.00 97.81 271 ARG A O 1
ATOM 2082 N N . ILE A 1 272 ? -11.760 5.570 23.132 1.00 97.81 272 ILE A N 1
ATOM 2083 C CA . ILE A 1 272 ? -11.158 6.874 23.416 1.00 97.81 272 ILE A CA 1
ATOM 2084 C C . ILE A 1 272 ? -10.831 7.540 22.087 1.00 97.81 272 ILE A C 1
ATOM 2086 O O . ILE A 1 272 ? -9.946 7.088 21.363 1.00 97.81 272 ILE A O 1
ATOM 2090 N N . TYR A 1 273 ? -11.535 8.625 21.784 1.00 98.12 273 TYR A N 1
ATOM 2091 C CA . TYR A 1 273 ? -11.300 9.415 20.581 1.00 98.12 273 TYR A CA 1
ATOM 2092 C C . TYR A 1 273 ? -10.219 10.459 20.847 1.00 98.12 273 TYR A C 1
ATOM 2094 O O . TYR A 1 273 ? -10.276 11.176 21.847 1.00 98.12 273 TYR A O 1
ATOM 2102 N N . VAL A 1 274 ? -9.244 10.543 19.946 1.00 97.94 274 VAL A N 1
ATOM 2103 C CA . VAL A 1 274 ? -8.150 11.515 19.991 1.00 97.94 274 VAL A CA 1
ATOM 2104 C C . VAL A 1 274 ? -8.355 12.502 18.843 1.00 97.94 274 VAL A C 1
ATOM 2106 O O . VAL A 1 274 ? -8.115 12.135 17.690 1.00 97.94 274 VAL A O 1
ATOM 2109 N N . PRO A 1 275 ? -8.807 13.736 19.128 1.00 98.19 275 PRO A N 1
ATOM 2110 C CA . PRO A 1 275 ? -8.981 14.781 18.123 1.00 98.19 275 PRO A CA 1
ATOM 2111 C C . PRO A 1 275 ? -7.708 15.043 17.311 1.00 98.19 275 PRO A C 1
ATOM 2113 O O . PRO 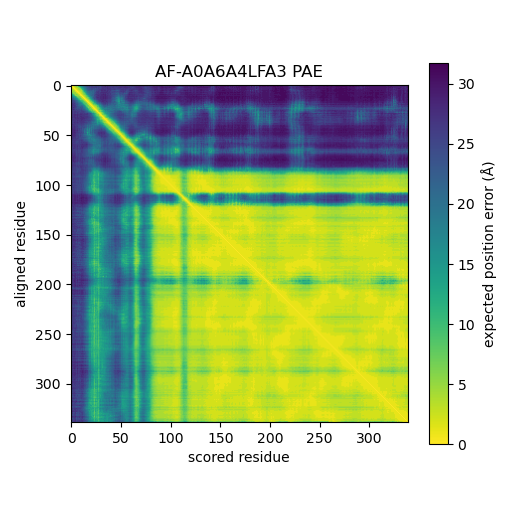A 1 275 ? -6.596 14.858 17.808 1.00 98.19 275 PRO A O 1
ATOM 2116 N N . GLU A 1 276 ? -7.863 15.492 16.063 1.00 98.00 276 GLU A N 1
ATOM 2117 C CA . GLU A 1 276 ? -6.739 15.699 15.141 1.00 98.00 276 GLU A CA 1
ATOM 2118 C C . GLU A 1 276 ? -5.647 16.606 15.723 1.00 98.00 276 GLU A C 1
ATOM 2120 O O . GLU A 1 276 ? -4.468 16.271 15.633 1.00 98.00 276 GLU A O 1
ATOM 2125 N N . ASP A 1 277 ? -6.010 17.714 16.369 1.00 98.19 277 ASP A N 1
ATOM 2126 C CA . ASP A 1 277 ? -5.059 18.639 16.992 1.00 98.19 277 ASP A CA 1
ATOM 2127 C C . ASP A 1 277 ? -4.187 17.946 18.052 1.00 98.19 277 ASP A C 1
ATOM 2129 O O . ASP A 1 277 ? -2.982 18.204 18.140 1.00 98.19 277 ASP A O 1
ATOM 2133 N N . GLN A 1 278 ? -4.756 16.996 18.800 1.00 97.69 278 GLN A N 1
ATOM 2134 C CA . GLN A 1 278 ? -4.006 16.176 19.750 1.00 97.69 278 GLN A CA 1
ATOM 2135 C C . GLN A 1 278 ? -3.114 15.147 19.051 1.00 97.69 278 GLN A C 1
ATOM 2137 O O . GLN A 1 278 ? -1.980 14.948 19.488 1.00 97.69 278 GLN A O 1
ATOM 2142 N N . VAL A 1 279 ? -3.568 14.530 17.955 1.00 96.38 279 VAL A N 1
ATOM 2143 C CA . VAL A 1 279 ? -2.729 13.627 17.140 1.00 96.38 279 VAL A CA 1
ATOM 2144 C C . VAL A 1 279 ? -1.523 14.382 16.576 1.00 96.38 279 VAL A C 1
ATOM 2146 O O . VAL A 1 279 ? -0.386 13.921 16.690 1.00 96.38 279 VAL A O 1
ATOM 2149 N N . LEU A 1 280 ? -1.745 15.577 16.023 1.00 98.00 280 LEU A N 1
ATOM 2150 C CA . LEU A 1 280 ? -0.689 16.440 15.490 1.00 98.00 280 LEU A CA 1
ATOM 2151 C C . LEU A 1 280 ? 0.314 16.844 16.575 1.00 98.00 280 LEU A C 1
ATOM 2153 O O . LEU A 1 280 ? 1.526 16.797 16.344 1.00 98.00 280 LEU A O 1
ATOM 2157 N N . LYS A 1 281 ? -0.168 17.169 17.778 1.00 97.81 281 LYS A N 1
ATOM 2158 C CA . LYS A 1 281 ? 0.695 17.441 18.931 1.00 97.81 281 LYS A CA 1
ATOM 2159 C C . LYS A 1 281 ? 1.536 16.216 19.317 1.00 97.81 281 LYS A C 1
ATOM 2161 O O . LYS A 1 281 ? 2.751 16.334 19.465 1.00 97.81 281 LYS A O 1
ATOM 2166 N N . GLN A 1 282 ? 0.930 15.029 19.390 1.00 95.44 282 GLN A N 1
ATOM 2167 C CA . GLN A 1 282 ? 1.646 13.781 19.688 1.00 95.44 282 GLN A CA 1
ATOM 2168 C C . GLN A 1 282 ? 2.736 13.473 18.651 1.00 95.44 282 GLN A C 1
ATOM 2170 O O . GLN A 1 282 ? 3.823 13.027 19.021 1.00 95.44 282 GLN A O 1
ATOM 2175 N N . ILE A 1 283 ? 2.494 13.742 17.363 1.00 94.94 283 ILE A N 1
ATOM 2176 C CA . ILE A 1 283 ? 3.503 13.594 16.298 1.00 94.94 283 ILE A CA 1
ATOM 2177 C C . ILE A 1 283 ? 4.710 14.509 16.551 1.00 94.94 283 ILE A C 1
ATOM 2179 O O . ILE A 1 283 ? 5.864 14.091 16.396 1.00 94.94 283 ILE A O 1
ATOM 2183 N N . GLN A 1 284 ? 4.470 15.759 16.949 1.00 96.00 284 GLN A N 1
ATOM 2184 C CA . GLN A 1 284 ? 5.544 16.712 17.228 1.00 96.00 284 GLN A CA 1
ATOM 2185 C C . GLN A 1 284 ? 6.394 16.264 18.427 1.00 96.00 284 GLN A C 1
ATOM 2187 O O . GLN A 1 284 ? 7.626 16.271 18.332 1.00 96.00 284 GLN A O 1
ATOM 2192 N N . GLU A 1 285 ? 5.742 15.811 19.499 1.00 95.44 285 GLU A N 1
ATOM 2193 C CA . GLU A 1 285 ? 6.361 15.495 20.795 1.00 95.44 285 GLU A CA 1
ATOM 2194 C C . GLU A 1 285 ? 6.989 14.091 20.872 1.00 95.44 285 GLU A C 1
ATOM 2196 O O . GLU A 1 285 ? 7.929 13.878 21.638 1.00 95.44 285 GLU A O 1
ATOM 2201 N N . SER A 1 286 ? 6.521 13.130 20.070 1.00 92.25 286 SER A N 1
ATOM 2202 C CA . SER A 1 286 ? 7.021 11.747 20.106 1.00 92.25 286 SER A CA 1
ATOM 2203 C C . SER A 1 286 ? 8.465 11.627 19.600 1.00 92.25 286 SER A C 1
ATOM 2205 O O . SER A 1 286 ? 8.895 12.416 18.762 1.00 92.25 286 SER A O 1
ATOM 2207 N N . PRO A 1 287 ? 9.246 10.618 20.015 1.00 90.44 287 PRO A N 1
ATOM 2208 C CA . PRO A 1 287 ? 10.552 10.349 19.421 1.00 90.44 287 PRO A CA 1
ATOM 2209 C C . PRO A 1 287 ? 10.423 9.687 18.039 1.00 90.44 287 PRO A C 1
ATOM 2211 O O . PRO A 1 287 ? 9.387 9.123 17.675 1.00 90.44 287 PRO A O 1
ATOM 2214 N N . ILE A 1 288 ? 11.504 9.717 17.255 1.00 83.06 288 ILE A N 1
ATOM 2215 C CA . ILE A 1 288 ? 11.648 8.775 16.139 1.00 83.06 288 ILE A CA 1
ATOM 2216 C C . ILE A 1 288 ? 11.882 7.387 16.748 1.00 83.06 288 ILE A C 1
ATOM 2218 O O . ILE A 1 288 ? 12.669 7.272 17.686 1.00 83.06 288 ILE A O 1
ATOM 2222 N N . PRO A 1 289 ? 11.248 6.332 16.222 1.00 81.69 289 PRO A N 1
ATOM 2223 C CA . PRO A 1 289 ? 10.402 6.312 15.018 1.00 81.69 289 PRO A CA 1
ATOM 2224 C C . PRO A 1 289 ? 8.884 6.400 15.274 1.00 81.69 289 PRO A C 1
ATOM 2226 O O . PRO A 1 289 ? 8.124 6.418 14.308 1.00 81.69 289 PRO A O 1
ATOM 2229 N N . ILE A 1 290 ? 8.430 6.533 16.526 1.00 86.88 290 ILE A N 1
ATOM 2230 C CA . ILE A 1 290 ? 7.001 6.636 16.892 1.00 86.88 290 ILE A CA 1
ATOM 2231 C C . ILE A 1 290 ? 6.293 7.753 16.112 1.00 86.88 290 ILE A C 1
ATOM 2233 O O . ILE A 1 290 ? 5.229 7.521 15.537 1.00 86.88 290 ILE A O 1
ATOM 2237 N N . LYS A 1 291 ? 6.904 8.942 15.998 1.00 89.88 291 LYS A N 1
ATOM 2238 C CA . LYS A 1 291 ? 6.298 10.051 15.238 1.00 89.88 291 LYS A CA 1
ATOM 2239 C C . LYS A 1 291 ? 6.080 9.755 13.755 1.00 89.88 291 LYS A C 1
ATOM 2241 O O . LYS A 1 291 ? 5.156 10.299 13.162 1.00 89.88 291 LYS A O 1
ATOM 2246 N N . ILE A 1 292 ? 6.903 8.891 13.150 1.00 87.56 292 ILE A N 1
ATOM 2247 C CA . ILE A 1 292 ? 6.727 8.470 11.752 1.00 87.56 292 ILE A CA 1
ATOM 2248 C C . ILE A 1 292 ? 5.463 7.618 11.646 1.00 87.56 292 ILE A C 1
ATOM 2250 O O . ILE A 1 292 ? 4.633 7.862 10.772 1.00 87.56 292 ILE A O 1
ATOM 2254 N N . THR A 1 293 ? 5.297 6.651 12.550 1.00 88.25 293 THR A N 1
ATOM 2255 C CA . THR A 1 293 ? 4.105 5.797 12.600 1.00 88.25 293 THR A CA 1
ATOM 2256 C C . THR A 1 293 ? 2.845 6.623 12.834 1.00 88.25 293 THR A C 1
ATOM 2258 O O . THR A 1 293 ? 1.872 6.4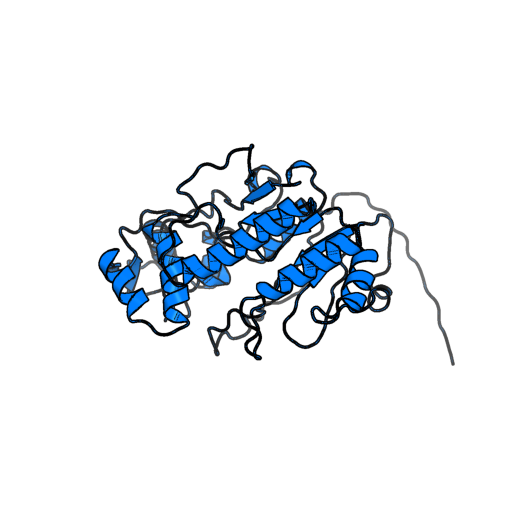44 12.106 1.00 88.25 293 THR A O 1
ATOM 2261 N N . LEU A 1 294 ? 2.872 7.567 13.780 1.00 92.12 294 LEU A N 1
ATOM 2262 C CA . LEU A 1 294 ? 1.735 8.450 14.054 1.00 92.12 294 LEU A CA 1
ATOM 2263 C C . LEU A 1 294 ? 1.396 9.354 12.862 1.00 92.12 294 LEU A C 1
ATOM 2265 O O . LEU A 1 294 ? 0.223 9.485 12.533 1.00 92.12 294 LEU A O 1
ATOM 2269 N N . ALA A 1 295 ? 2.389 9.913 12.163 1.00 93.88 295 ALA A N 1
ATOM 2270 C CA . ALA A 1 295 ? 2.147 10.724 10.966 1.00 93.88 295 ALA A CA 1
ATOM 2271 C C . ALA A 1 295 ? 1.532 9.911 9.810 1.00 93.88 295 ALA A C 1
ATOM 2273 O O . ALA A 1 295 ? 0.669 10.411 9.091 1.00 93.88 295 ALA A O 1
ATOM 2274 N N . ILE A 1 296 ? 1.924 8.640 9.653 1.00 93.19 296 ILE A N 1
ATOM 2275 C CA . ILE A 1 296 ? 1.284 7.723 8.694 1.00 93.19 296 ILE A CA 1
ATOM 2276 C C . ILE A 1 296 ? -0.145 7.390 9.142 1.00 93.19 296 ILE A C 1
ATOM 2278 O O . ILE A 1 296 ? -1.059 7.398 8.323 1.00 93.19 296 ILE A O 1
ATOM 2282 N N . CYS A 1 297 ? -0.359 7.118 10.432 1.00 95.06 297 CYS A N 1
ATOM 2283 C CA . CYS A 1 297 ? -1.693 6.853 10.970 1.00 95.06 297 CYS A CA 1
ATOM 2284 C C . CYS A 1 297 ? -2.617 8.069 10.835 1.00 95.06 297 CYS A C 1
ATOM 2286 O O . CYS A 1 297 ? -3.783 7.882 10.521 1.00 95.06 297 CYS A O 1
ATOM 2288 N N . HIS A 1 298 ? -2.117 9.296 10.998 1.00 97.12 298 HIS A N 1
ATOM 2289 C CA . HIS A 1 298 ? -2.872 10.525 10.727 1.00 97.12 298 HIS A CA 1
ATOM 2290 C C . HIS A 1 298 ? -3.305 10.608 9.255 1.00 97.12 298 HIS A C 1
ATOM 2292 O O . HIS A 1 298 ? -4.496 10.735 8.978 1.00 97.12 298 HIS A O 1
ATOM 2298 N N . SER A 1 299 ? -2.375 10.416 8.313 1.00 97.50 299 SER A N 1
ATOM 2299 C CA . SER A 1 299 ? -2.673 10.374 6.869 1.00 97.50 299 SER A CA 1
ATOM 2300 C C . SER A 1 299 ? -3.768 9.350 6.523 1.00 97.50 299 SER A C 1
ATOM 2302 O O . SER A 1 299 ? -4.658 9.628 5.722 1.00 97.50 299 SER A O 1
ATOM 2304 N N . VAL A 1 300 ? -3.771 8.176 7.158 1.00 97.31 300 VAL A N 1
ATOM 2305 C CA . VAL A 1 300 ? -4.771 7.143 6.845 1.00 97.31 300 VAL A CA 1
ATOM 2306 C C . VAL A 1 300 ? -6.074 7.311 7.629 1.00 97.31 300 VAL A C 1
ATOM 2308 O O . VAL A 1 300 ? -7.141 7.350 7.028 1.00 97.31 300 VAL A O 1
ATOM 2311 N N . TYR A 1 301 ? -6.010 7.399 8.955 1.00 97.50 301 TYR A N 1
ATOM 2312 C CA . TYR A 1 301 ? -7.186 7.339 9.829 1.00 97.50 301 TYR A CA 1
ATOM 2313 C C . TYR A 1 301 ? -7.863 8.686 10.076 1.00 97.50 301 TYR A C 1
ATOM 2315 O O . TYR A 1 301 ? -9.010 8.694 10.510 1.00 97.50 301 TYR A O 1
ATOM 2323 N N . VAL A 1 302 ? -7.184 9.805 9.807 1.00 98.00 302 VAL A N 1
ATOM 2324 C CA . VAL A 1 302 ? -7.761 11.152 9.944 1.00 98.00 302 VAL A CA 1
ATOM 2325 C C . VAL A 1 302 ? -8.022 11.757 8.568 1.00 98.00 302 VAL A C 1
ATOM 2327 O O . VAL A 1 302 ? -9.151 12.139 8.278 1.00 98.00 302 VAL A O 1
ATOM 2330 N N . MET A 1 303 ? -7.019 11.767 7.683 1.00 98.44 303 MET A N 1
ATOM 2331 C CA . MET A 1 303 ? -7.184 12.337 6.336 1.00 98.44 303 MET A CA 1
ATOM 2332 C C . MET A 1 303 ? -7.896 11.395 5.356 1.00 98.44 303 MET A C 1
ATOM 2334 O O . MET A 1 303 ? -8.438 11.852 4.348 1.00 98.44 303 MET A O 1
ATOM 2338 N N . GLY A 1 304 ? -7.922 10.087 5.634 1.00 98.00 304 GLY A N 1
ATOM 2339 C CA . GLY A 1 304 ? -8.573 9.105 4.767 1.00 98.00 304 GLY A CA 1
ATOM 2340 C C . GLY A 1 304 ? -7.820 8.825 3.469 1.00 98.00 304 GLY A C 1
ATOM 2341 O O . GLY A 1 304 ? -8.440 8.388 2.504 1.00 98.00 304 GLY A O 1
ATOM 2342 N N . ASP A 1 305 ? -6.504 9.056 3.413 1.00 98.31 305 ASP A N 1
ATOM 2343 C CA . ASP A 1 305 ? -5.714 9.049 2.166 1.00 98.31 305 ASP A CA 1
ATOM 2344 C C . ASP A 1 305 ? -5.701 7.706 1.414 1.00 98.31 305 ASP A C 1
ATOM 2346 O O . ASP A 1 305 ? -5.255 7.625 0.274 1.00 98.31 305 ASP A O 1
ATOM 2350 N N . GLN A 1 306 ? -6.193 6.623 2.018 1.00 98.25 306 GLN A N 1
ATOM 2351 C CA . GLN A 1 306 ? -6.343 5.345 1.320 1.00 98.25 306 GLN A CA 1
ATOM 2352 C C . GLN A 1 306 ? -7.659 5.220 0.557 1.00 98.25 306 GLN A C 1
ATOM 2354 O O . GLN A 1 306 ? -7.760 4.313 -0.265 1.00 98.25 306 GLN A O 1
ATOM 2359 N N . THR A 1 307 ? -8.653 6.080 0.802 1.00 97.88 307 THR A N 1
ATOM 2360 C CA . THR A 1 307 ? -10.009 5.962 0.230 1.00 97.88 307 THR A CA 1
ATOM 2361 C C . THR A 1 307 ? -10.699 7.298 -0.064 1.00 97.88 307 THR A C 1
ATOM 2363 O O . THR A 1 307 ? -11.834 7.288 -0.523 1.00 97.88 307 THR A O 1
ATOM 2366 N N . ASN A 1 308 ? -10.068 8.446 0.195 1.00 97.62 308 ASN A N 1
ATOM 2367 C CA . ASN A 1 308 ? -10.642 9.784 -0.025 1.00 97.62 308 ASN A CA 1
ATOM 2368 C C . ASN A 1 308 ? -10.589 10.253 -1.495 1.00 97.62 308 ASN A C 1
ATOM 2370 O O . ASN A 1 308 ? -10.801 11.430 -1.781 1.00 97.62 308 ASN A O 1
ATOM 2374 N N . PHE A 1 309 ? -10.313 9.338 -2.424 1.00 97.94 309 PHE A N 1
ATOM 2375 C CA . PHE A 1 309 ? -10.294 9.587 -3.858 1.00 97.94 309 PHE A CA 1
ATOM 2376 C C . PHE A 1 309 ? -10.756 8.356 -4.640 1.00 97.94 309 PHE A C 1
ATOM 2378 O O . PHE A 1 309 ? -10.507 7.210 -4.237 1.00 97.94 309 PHE A O 1
ATOM 2385 N N . GLU A 1 310 ? -11.346 8.612 -5.804 1.00 97.31 310 GLU A N 1
ATOM 2386 C CA . GLU A 1 310 ? -11.733 7.588 -6.771 1.00 97.31 310 GLU A CA 1
ATOM 2387 C C . GLU A 1 310 ? -10.547 7.169 -7.640 1.00 97.31 310 GLU A C 1
ATOM 2389 O O . GLU A 1 310 ? -9.725 7.998 -8.033 1.00 97.31 310 GLU A O 1
ATOM 2394 N N . ILE A 1 311 ? -10.448 5.875 -7.947 1.00 97.75 311 ILE A N 1
ATOM 2395 C CA . ILE A 1 311 ? -9.430 5.363 -8.870 1.00 97.75 311 ILE A CA 1
ATOM 2396 C C . ILE A 1 311 ? -9.942 5.573 -10.292 1.00 97.75 311 ILE A C 1
ATOM 2398 O O . ILE A 1 311 ? -10.911 4.943 -10.707 1.00 97.75 311 ILE A O 1
ATOM 2402 N N . GLU A 1 312 ? -9.272 6.429 -11.060 1.00 97.12 312 GLU A N 1
ATOM 2403 C CA . GLU A 1 312 ? -9.614 6.623 -12.465 1.00 97.12 312 GLU A CA 1
ATOM 2404 C C . GLU A 1 312 ? -8.737 5.756 -13.379 1.00 97.12 312 GLU A C 1
ATOM 2406 O O . GLU A 1 312 ? -7.513 5.700 -13.190 1.00 97.12 312 GLU A O 1
ATOM 2411 N N . PRO A 1 313 ? -9.305 5.192 -14.466 1.00 96.75 313 PRO A N 1
ATOM 2412 C CA . PRO A 1 313 ? -8.546 4.433 -15.462 1.00 96.75 313 PRO A CA 1
ATOM 2413 C C . PRO A 1 313 ? -7.391 5.216 -16.100 1.00 96.75 313 PRO A C 1
ATOM 2415 O O . PRO A 1 313 ? -6.468 4.620 -16.661 1.00 96.75 313 PRO A O 1
ATOM 2418 N N . SER A 1 314 ? -7.427 6.553 -16.042 1.00 96.75 314 SER A N 1
ATOM 2419 C CA . SER A 1 314 ? -6.384 7.445 -16.556 1.00 96.75 314 SER A CA 1
ATOM 2420 C C . SER A 1 314 ? -5.036 7.198 -15.867 1.00 96.75 314 SER A C 1
ATOM 2422 O O . SER A 1 314 ? -4.012 7.145 -16.551 1.00 96.75 314 SER A O 1
ATOM 2424 N N . PHE A 1 315 ? -5.031 6.913 -14.562 1.00 96.88 315 PHE A N 1
ATOM 2425 C CA . PHE A 1 315 ? -3.805 6.743 -13.776 1.00 96.88 315 PHE A CA 1
ATOM 2426 C C . PHE A 1 315 ? -3.666 5.382 -13.090 1.00 96.88 315 PHE A C 1
ATOM 2428 O O . PHE A 1 315 ? -2.540 4.970 -12.801 1.00 96.88 315 PHE A O 1
ATOM 2435 N N . GLY A 1 316 ? -4.755 4.656 -12.841 1.00 98.19 316 GLY A N 1
ATOM 2436 C CA . GLY A 1 316 ? -4.658 3.406 -12.101 1.00 98.19 316 GLY A CA 1
ATOM 2437 C C . GLY A 1 316 ? -5.794 2.426 -12.312 1.00 98.19 316 GLY A C 1
ATOM 2438 O O . GLY A 1 316 ? -6.746 2.675 -13.045 1.00 98.19 316 GLY A O 1
ATOM 2439 N N . VAL A 1 317 ? -5.618 1.267 -11.692 1.00 98.62 317 VAL A N 1
ATOM 2440 C CA . VAL A 1 317 ? -6.484 0.091 -11.799 1.00 98.62 317 VAL A CA 1
ATOM 2441 C C . VAL A 1 317 ? -6.546 -0.615 -10.447 1.00 98.62 317 VAL A C 1
ATOM 2443 O O . VAL A 1 317 ? -5.583 -0.562 -9.678 1.00 98.62 317 VAL A O 1
ATOM 2446 N N . GLU A 1 318 ? -7.663 -1.274 -10.147 1.00 98.31 318 GLU A N 1
ATOM 2447 C CA . GLU A 1 318 ? -7.877 -1.978 -8.879 1.00 98.31 318 GLU A CA 1
ATOM 2448 C C . GLU A 1 318 ? -7.615 -3.488 -9.042 1.00 98.31 318 GLU A C 1
ATOM 2450 O O . GLU A 1 318 ? -8.085 -4.133 -9.979 1.00 98.31 318 GLU A O 1
ATOM 2455 N N . ALA A 1 319 ? -6.801 -4.059 -8.155 1.00 97.94 319 ALA A N 1
ATOM 2456 C CA . ALA A 1 319 ? -6.299 -5.421 -8.275 1.00 97.94 319 ALA A CA 1
ATOM 2457 C C . ALA A 1 319 ? -7.386 -6.494 -8.107 1.00 97.94 319 ALA A C 1
ATOM 2459 O O . ALA A 1 319 ? -7.365 -7.489 -8.832 1.00 97.94 319 ALA A O 1
ATOM 2460 N N . SER A 1 320 ? -8.329 -6.321 -7.179 1.00 96.75 320 SER A N 1
ATOM 2461 C CA . SER A 1 320 ? -9.422 -7.280 -6.970 1.00 96.75 320 SER A CA 1
ATOM 2462 C C . SER A 1 320 ? -10.453 -7.271 -8.108 1.00 96.75 320 SER A C 1
ATOM 2464 O O . SER A 1 320 ? -11.044 -8.311 -8.395 1.00 96.75 320 SER A O 1
ATOM 2466 N N . GLU A 1 321 ? -10.602 -6.152 -8.820 1.00 97.62 321 GLU A N 1
ATOM 2467 C CA . GLU A 1 321 ? -11.368 -6.069 -10.071 1.00 97.62 321 GLU A CA 1
ATOM 2468 C C . GLU A 1 321 ? -10.633 -6.725 -11.249 1.00 97.62 321 GLU A C 1
ATOM 2470 O O . GLU A 1 321 ? -11.243 -7.435 -12.051 1.00 97.62 321 GLU A O 1
ATOM 2475 N N . LEU A 1 322 ? -9.315 -6.514 -11.366 1.00 97.88 322 LEU A N 1
ATOM 2476 C CA . LEU A 1 322 ? -8.510 -7.103 -12.443 1.00 97.88 322 LEU A CA 1
ATOM 2477 C C . LEU A 1 322 ? -8.322 -8.617 -12.308 1.00 97.88 322 LEU A C 1
ATOM 2479 O O . LEU A 1 322 ? -8.189 -9.303 -13.332 1.00 97.88 322 LEU A O 1
ATOM 2483 N N . TYR A 1 323 ? -8.278 -9.115 -11.070 1.00 97.19 323 TYR A N 1
ATOM 2484 C CA . TYR A 1 323 ? -7.992 -10.508 -10.727 1.00 97.19 323 TYR A CA 1
ATOM 2485 C C . TYR A 1 323 ? -9.028 -11.066 -9.730 1.00 97.19 323 TYR A C 1
ATOM 2487 O O . TYR A 1 323 ? -8.672 -11.430 -8.604 1.00 97.19 323 TYR A O 1
ATOM 2495 N N . PRO A 1 324 ? -10.312 -11.170 -10.126 1.00 96.81 324 PRO A N 1
ATOM 2496 C CA . PRO A 1 324 ? -11.398 -11.595 -9.235 1.00 96.81 324 PRO A CA 1
ATOM 2497 C C . PRO A 1 324 ? -11.284 -13.062 -8.788 1.00 96.81 324 PRO A C 1
ATOM 2499 O O . PRO A 1 324 ? -11.996 -13.500 -7.886 1.00 96.81 324 PRO A O 1
ATOM 2502 N N . ASP A 1 325 ? -10.395 -13.837 -9.414 1.00 94.94 325 ASP A N 1
ATOM 2503 C CA . ASP A 1 325 ? -10.085 -15.219 -9.054 1.00 94.94 325 ASP A CA 1
ATOM 2504 C C . ASP A 1 325 ? -9.212 -15.336 -7.789 1.00 94.94 325 ASP A C 1
ATOM 2506 O O . ASP A 1 325 ? -9.154 -16.401 -7.166 1.00 94.94 325 ASP A O 1
ATOM 2510 N N . VAL A 1 326 ? -8.545 -14.249 -7.380 1.00 93.25 326 VAL A N 1
ATOM 2511 C CA . VAL A 1 326 ? -7.717 -14.223 -6.170 1.00 93.25 326 VAL A CA 1
ATOM 2512 C C . VAL A 1 326 ? -8.602 -14.229 -4.928 1.00 93.25 326 VAL A C 1
ATOM 2514 O O . VAL A 1 326 ? -9.286 -13.260 -4.601 1.00 93.25 326 VAL A O 1
ATOM 2517 N N . LYS A 1 327 ? -8.534 -15.328 -4.176 1.00 96.50 327 LYS A N 1
ATOM 2518 C CA . LYS A 1 327 ? -9.136 -15.439 -2.843 1.00 96.50 327 LYS A CA 1
ATOM 2519 C C . LYS A 1 327 ? -8.211 -14.796 -1.811 1.00 96.50 327 LYS A C 1
ATOM 2521 O O . LYS A 1 327 ? -7.347 -15.478 -1.266 1.00 96.50 327 LYS A O 1
ATOM 2526 N N . TYR A 1 328 ? -8.380 -13.496 -1.591 1.00 96.00 328 TYR A N 1
ATOM 2527 C CA . TYR A 1 328 ? -7.617 -12.745 -0.595 1.00 96.00 328 TYR A CA 1
ATOM 2528 C C . TYR A 1 328 ? -8.101 -13.031 0.834 1.00 96.00 328 TYR A C 1
ATOM 2530 O O . TYR A 1 328 ? -9.280 -13.309 1.056 1.00 96.00 328 TYR A O 1
ATOM 2538 N N . THR A 1 329 ? -7.193 -12.917 1.802 1.00 96.62 329 THR A N 1
ATOM 2539 C CA . THR A 1 329 ? -7.498 -13.017 3.233 1.00 96.62 329 THR A CA 1
ATOM 2540 C C . THR A 1 329 ? -8.281 -11.794 3.683 1.00 96.62 329 THR A C 1
ATOM 2542 O O . THR A 1 329 ? -7.834 -10.652 3.514 1.00 96.62 329 THR A O 1
ATOM 2545 N N . THR A 1 330 ? -9.440 -12.019 4.291 1.00 98.56 330 THR A N 1
ATOM 2546 C CA . THR A 1 330 ? -10.254 -10.933 4.832 1.00 98.56 330 THR A CA 1
ATOM 2547 C C . THR A 1 330 ? -9.728 -10.421 6.174 1.00 98.56 330 THR A C 1
ATOM 2549 O O . THR A 1 330 ? -9.048 -11.144 6.901 1.00 98.56 330 THR A O 1
ATOM 2552 N N . VAL A 1 331 ? -10.063 -9.181 6.549 1.00 98.12 331 VAL A N 1
ATOM 2553 C CA . VAL A 1 331 ? -9.759 -8.662 7.904 1.00 98.12 331 VAL A CA 1
ATOM 2554 C C . VAL A 1 331 ? -10.410 -9.524 8.988 1.00 98.12 331 VAL A C 1
ATOM 2556 O O . VAL A 1 331 ? -9.789 -9.784 10.015 1.00 98.12 331 VAL A O 1
ATOM 2559 N N . ASP A 1 332 ? -11.631 -10.004 8.741 1.00 98.00 332 ASP A N 1
ATOM 2560 C CA . ASP A 1 332 ? -12.351 -10.907 9.640 1.00 98.00 332 ASP A CA 1
ATOM 2561 C C . ASP A 1 332 ? -11.557 -12.201 9.887 1.00 98.00 332 ASP A C 1
ATOM 2563 O O . ASP A 1 332 ? -11.225 -12.495 11.037 1.00 98.00 332 ASP A O 1
ATOM 2567 N N . GLU A 1 333 ? -11.151 -12.902 8.823 1.00 97.94 333 GLU A N 1
ATOM 2568 C CA . GLU A 1 333 ? -10.321 -14.118 8.907 1.00 97.94 333 GLU A CA 1
ATOM 2569 C C . GLU A 1 333 ? -8.933 -13.844 9.510 1.00 97.94 333 GLU A C 1
ATOM 2571 O O . GLU A 1 333 ? -8.362 -14.688 10.203 1.00 97.94 333 GLU A O 1
ATOM 2576 N N . TYR A 1 334 ? -8.346 -12.670 9.248 1.00 96.50 334 TYR A N 1
ATOM 2577 C CA . TYR A 1 334 ? -7.038 -12.315 9.801 1.00 96.50 334 TYR A CA 1
ATOM 2578 C C . TYR A 1 334 ? -7.095 -12.152 11.324 1.00 96.50 334 TYR A C 1
ATOM 2580 O O . TYR A 1 334 ? -6.198 -12.620 12.030 1.00 96.50 334 TYR A O 1
ATOM 2588 N N . LEU A 1 335 ? -8.143 -11.500 11.837 1.00 96.56 335 LEU A N 1
ATOM 2589 C CA . LEU A 1 335 ? -8.302 -11.237 13.267 1.00 96.56 335 LEU A CA 1
ATOM 2590 C C . LEU A 1 335 ? -8.608 -12.496 14.088 1.00 96.56 335 LEU A C 1
ATOM 2592 O O . LEU A 1 335 ? -8.295 -12.509 15.277 1.00 96.56 335 LEU A O 1
ATOM 2596 N N . ASP A 1 336 ? -9.119 -13.571 13.477 1.00 96.94 336 ASP A N 1
ATOM 2597 C CA . ASP A 1 336 ? -9.338 -14.858 14.164 1.00 96.94 336 ASP A CA 1
ATOM 2598 C C . ASP A 1 336 ? -8.053 -15.449 14.759 1.00 96.94 336 ASP A C 1
ATOM 2600 O O . ASP A 1 336 ? -8.097 -16.228 15.704 1.00 96.94 336 ASP A O 1
ATOM 2604 N N . ARG A 1 337 ? -6.884 -15.034 14.261 1.00 94.06 337 ARG A N 1
ATOM 2605 C CA . ARG A 1 337 ? -5.572 -15.444 14.789 1.00 94.06 337 ARG A CA 1
ATOM 2606 C C . ARG A 1 337 ? -5.283 -14.909 16.194 1.00 94.06 337 ARG A C 1
ATOM 2608 O O . ARG A 1 337 ? -4.332 -15.369 16.820 1.00 94.06 337 ARG A O 1
ATOM 2615 N N . PHE A 1 338 ? -6.036 -13.906 16.649 1.00 93.62 338 PHE A N 1
ATOM 2616 C CA . PHE A 1 338 ? -5.799 -13.203 17.912 1.00 93.62 338 PHE A CA 1
ATOM 2617 C C . PHE A 1 338 ? -6.857 -13.479 18.980 1.00 93.62 338 PHE A C 1
ATOM 2619 O O . PHE A 1 338 ? -6.663 -13.020 20.110 1.00 93.62 338 PHE A O 1
ATOM 2626 N N . VAL A 1 339 ? -7.959 -14.150 18.624 1.00 90.31 339 VAL A N 1
ATOM 2627 C CA . VAL A 1 339 ? -9.071 -14.487 19.531 1.00 90.31 339 VAL A CA 1
ATOM 2628 C C . VAL A 1 339 ? -8.617 -15.543 20.527 1.00 90.31 339 VAL A C 1
ATOM 2630 O O . VAL A 1 339 ? -8.636 -15.213 21.735 1.00 90.31 339 VAL A O 1
#

Secondary structure (DSSP, 8-state):
-----------------PPP--------S----TT------------------EEE---SSS--EEEE----S---SSSGGGSSPPPBTTBHHHHHHHHTT-SEEEE---S--TTS--TTTHHHHHHHHHHHH---SEEE-S--SS-TTS--PPTTHHHHHHHHHHHHHHHHHTT--BEEEE--EEHHHHTTTTT-TT-SS--SSEEEEETTS-SEEEEE-HHHHHHHHHHTSS-GGGTTEEEE---GGGEEEHHHHHHHHHHHHT-PPEEEEE-HHHHHHHHHHSPTTHHHHHHHHHHHHTS-TTTSS---TTTEEEHHHH-TT--PPPHHHHHGGG-

Nearest PDB structures (foldseek):
  1qyc-assembly1_B  TM=9.058E-01  e=1.294E-36  Pinus taeda
  2gas-assembly2_B  TM=8.987E-01  e=1.723E-34  Medicago sativa
  3i52-assembly1_A  TM=8.974E-01  e=1.361E-27  Vitis vinifera
  3c1o-assembly1_A  TM=8.845E-01  e=1.271E-26  Clarkia breweri
  7cse-assembly3_C  TM=9.218E-01  e=1.925E-25  Arabidopsis thaliana

Radius of gyration: 21.76 Å; Cα contacts (8 Å, |Δi|>4): 550; chains: 1; bounding box: 51×64×49 Å